Protein AF-0000000073273378 (afdb_homodimer)

Structure (mmCIF, N/CA/C/O backbone):
data_AF-0000000073273378-model_v1
#
loop_
_entity.id
_entity.type
_entity.pdbx_description
1 polymer 'Transcription elongation factor B polypeptide 2'
#
loop_
_atom_site.group_PDB
_atom_site.id
_atom_site.type_symbol
_atom_site.label_atom_id
_atom_site.label_alt_id
_atom_site.label_comp_id
_atom_site.label_asym_id
_atom_site.label_entity_id
_atom_site.label_seq_id
_atom_site.pdbx_PDB_ins_code
_atom_site.Cartn_x
_atom_site.Cartn_y
_atom_site.Cartn_z
_atom_site.occupancy
_atom_site.B_iso_or_equiv
_atom_site.auth_seq_id
_atom_site.auth_comp_id
_atom_site.auth_asym_id
_atom_site.auth_atom_id
_atom_site.pdbx_PDB_model_num
ATOM 1 N N . MET A 1 1 ? -2.85 19.016 -3.26 1 93.75 1 MET A N 1
ATOM 2 C CA . MET A 1 1 ? -1.521 18.516 -3.584 1 93.75 1 MET A CA 1
ATOM 3 C C . MET A 1 1 ? -1.448 17 -3.365 1 93.75 1 MET A C 1
ATOM 5 O O . MET A 1 1 ? -2.314 16.422 -2.705 1 93.75 1 MET A O 1
ATOM 9 N N . TYR A 1 2 ? -0.337 16.406 -4.031 1 93.88 2 TYR A N 1
ATOM 10 C CA . TYR A 1 2 ? -0.183 14.961 -3.904 1 93.88 2 TYR A CA 1
ATOM 11 C C . TYR A 1 2 ? 1.028 14.609 -3.045 1 93.88 2 TYR A C 1
ATOM 13 O O . TYR A 1 2 ? 2.051 15.297 -3.098 1 93.88 2 TYR A O 1
ATOM 21 N N . VAL A 1 3 ? 0.762 13.516 -2.25 1 95.81 3 VAL A N 1
ATOM 22 C CA . VAL A 1 3 ? 1.914 13.016 -1.506 1 95.81 3 VAL A CA 1
ATOM 23 C C . VAL A 1 3 ? 2.02 11.5 -1.669 1 95.81 3 VAL A C 1
ATOM 25 O O . VAL A 1 3 ? 1.026 10.828 -1.963 1 95.81 3 VAL A O 1
ATOM 28 N N . ARG A 1 4 ? 3.225 11.039 -1.547 1 95.38 4 ARG A N 1
ATOM 29 C CA . ARG A 1 4 ? 3.494 9.609 -1.559 1 95.38 4 ARG A CA 1
ATOM 30 C C . ARG A 1 4 ? 3.928 9.125 -0.179 1 95.38 4 ARG A C 1
ATOM 32 O O . ARG A 1 4 ? 4.891 9.633 0.391 1 95.38 4 ARG A O 1
ATOM 39 N N . VAL A 1 5 ? 3.127 8.219 0.328 1 96.81 5 VAL A N 1
ATOM 40 C CA . VAL A 1 5 ? 3.463 7.637 1.622 1 96.81 5 VAL A CA 1
ATOM 41 C C . VAL A 1 5 ? 4.055 6.242 1.423 1 96.81 5 VAL A C 1
ATOM 43 O O . VAL A 1 5 ? 3.402 5.363 0.854 1 96.81 5 VAL A O 1
ATOM 46 N N . LYS A 1 6 ? 5.27 6.055 1.922 1 95.94 6 LYS A N 1
ATOM 47 C CA . LYS A 1 6 ? 5.996 4.816 1.653 1 95.94 6 LYS A CA 1
ATOM 48 C C . LYS A 1 6 ? 6.219 4.02 2.936 1 95.94 6 LYS A C 1
ATOM 50 O O . LYS A 1 6 ? 6.566 4.59 3.973 1 95.94 6 LYS A O 1
ATOM 55 N N . ARG A 1 7 ? 5.922 2.738 2.818 1 95.62 7 ARG A N 1
ATOM 56 C CA . ARG A 1 7 ? 6.195 1.75 3.857 1 95.62 7 ARG A CA 1
ATOM 57 C C . ARG A 1 7 ? 6.754 0.464 3.256 1 95.62 7 ARG A C 1
ATOM 59 O O . ARG A 1 7 ? 6.023 -0.296 2.617 1 95.62 7 ARG A O 1
ATOM 66 N N . GLN A 1 8 ? 8.016 0.17 3.488 1 92.81 8 GLN A N 1
ATOM 67 C CA . GLN A 1 8 ? 8.656 -1.021 2.943 1 92.81 8 GLN A CA 1
ATOM 68 C C . GLN A 1 8 ? 8.469 -1.104 1.432 1 92.81 8 GLN A C 1
ATOM 70 O O . GLN A 1 8 ? 8.922 -0.224 0.695 1 92.81 8 GLN A O 1
ATOM 75 N N . LYS A 1 9 ? 7.699 -1.993 0.95 1 92.62 9 LYS A N 1
ATOM 76 C CA . LYS A 1 9 ? 7.496 -2.184 -0.483 1 92.62 9 LYS A CA 1
ATOM 77 C C . LYS A 1 9 ? 6.137 -1.648 -0.919 1 92.62 9 LYS A C 1
ATOM 79 O O . LYS A 1 9 ? 5.711 -1.867 -2.055 1 92.62 9 LYS A O 1
ATOM 84 N N . THR A 1 10 ? 5.496 -0.903 -0.021 1 94.94 10 THR A N 1
ATOM 85 C CA . THR A 1 10 ? 4.16 -0.386 -0.307 1 94.94 10 THR A CA 1
ATOM 86 C C . THR A 1 10 ? 4.191 1.132 -0.459 1 94.94 10 THR A C 1
ATOM 88 O O . THR A 1 10 ? 4.875 1.823 0.298 1 94.94 10 THR A O 1
ATOM 91 N N . THR A 1 11 ? 3.5 1.652 -1.407 1 94.94 11 THR A N 1
ATOM 92 C CA . THR A 1 11 ? 3.33 3.088 -1.602 1 94.94 11 THR A CA 1
ATOM 93 C C . THR A 1 11 ? 1.851 3.457 -1.642 1 94.94 11 THR A C 1
ATOM 95 O O . THR A 1 11 ? 1.059 2.793 -2.314 1 94.94 11 THR A O 1
ATOM 98 N 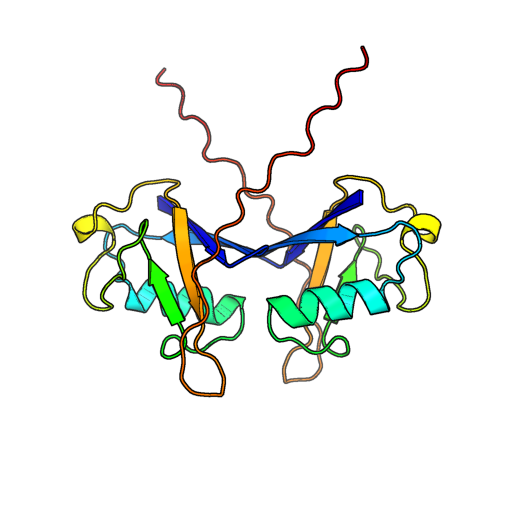N . VAL A 1 12 ? 1.507 4.488 -0.938 1 95.44 12 VAL A N 1
ATOM 99 C CA . VAL A 1 12 ? 0.148 5.02 -0.943 1 95.44 12 VAL A CA 1
ATOM 100 C C . VAL A 1 12 ? 0.141 6.418 -1.56 1 95.44 12 VAL A C 1
ATOM 102 O O . VAL A 1 12 ? 0.86 7.309 -1.103 1 95.44 12 VAL A O 1
ATOM 105 N N . PHE A 1 13 ? -0.617 6.598 -2.578 1 93.44 13 PHE A N 1
ATOM 106 C CA . PHE A 1 13 ? -0.757 7.891 -3.236 1 93.44 13 PHE A CA 1
ATOM 107 C C . PHE A 1 13 ? -2.006 8.617 -2.748 1 93.44 13 PHE A C 1
ATOM 109 O O . PHE A 1 13 ? -3.117 8.094 -2.865 1 93.44 13 PHE A O 1
ATOM 116 N N . LEU A 1 14 ? -1.773 9.875 -2.256 1 95 14 LEU A N 1
ATOM 117 C CA . LEU A 1 14 ? -2.91 10.586 -1.681 1 95 14 LEU A CA 1
ATOM 118 C C . LEU A 1 14 ? -2.975 12.023 -2.197 1 95 14 LEU A C 1
ATOM 120 O O . LEU A 1 14 ? -1.943 12.688 -2.324 1 95 14 LEU A O 1
ATOM 124 N N . GLN A 1 15 ? -4.156 12.445 -2.551 1 94.62 15 GLN A N 1
ATOM 125 C CA . GLN A 1 15 ? -4.434 13.867 -2.74 1 94.62 15 GLN A CA 1
ATOM 126 C C . GLN A 1 15 ? -4.809 14.539 -1.42 1 94.62 15 GLN A C 1
ATOM 128 O O . GLN A 1 15 ? -5.766 14.125 -0.76 1 94.62 15 GLN A O 1
ATOM 133 N N . VAL A 1 16 ? -3.99 15.5 -1.121 1 96.62 16 VAL A N 1
ATOM 134 C CA . VAL A 1 16 ? -4.199 16.141 0.174 1 96.62 16 VAL A CA 1
ATOM 135 C C . VAL A 1 16 ? -4.188 17.656 0.01 1 96.62 16 VAL A C 1
ATOM 137 O O . VAL A 1 16 ? -3.801 18.172 -1.043 1 96.62 16 VAL A O 1
ATOM 140 N N . ASN A 1 17 ? -4.68 18.266 1.118 1 97.44 17 ASN A N 1
ATOM 141 C CA . ASN A 1 17 ? -4.609 19.734 1.197 1 97.44 17 ASN A CA 1
ATOM 142 C C . ASN A 1 17 ? -3.521 20.188 2.166 1 97.44 17 ASN A C 1
ATOM 144 O O . ASN A 1 17 ? -3.279 19.531 3.184 1 97.44 17 ASN A O 1
ATOM 148 N N . PRO A 1 18 ? -2.91 21.344 1.784 1 96.62 18 PRO A N 1
ATOM 149 C CA . PRO A 1 18 ? -1.896 21.875 2.695 1 96.62 18 PRO A CA 1
ATOM 150 C C . PRO A 1 18 ? -2.434 22.109 4.105 1 96.62 18 PRO A C 1
ATOM 152 O O . PRO A 1 18 ? -1.669 22.078 5.074 1 96.62 18 PRO A O 1
ATOM 155 N N . THR A 1 19 ? -3.732 22.234 4.254 1 97.69 19 THR A N 1
ATOM 156 C CA . THR A 1 19 ? -4.332 22.547 5.547 1 97.69 19 THR A CA 1
ATOM 157 C C . THR A 1 19 ? -4.676 21.266 6.305 1 97.69 19 THR A C 1
ATOM 159 O O . THR A 1 19 ? -5.07 21.312 7.473 1 97.69 19 THR A O 1
ATOM 162 N N . ASP A 1 20 ? -4.48 20.141 5.668 1 98.12 20 ASP A N 1
ATOM 163 C CA . ASP A 1 20 ? -4.746 18.875 6.359 1 98.12 20 ASP A CA 1
ATOM 164 C C . ASP A 1 20 ? -3.725 18.641 7.473 1 98.12 20 ASP A C 1
ATOM 166 O O . ASP A 1 20 ? -2.553 19 7.332 1 98.12 20 ASP A O 1
ATOM 170 N N . THR A 1 21 ? -4.195 18.016 8.539 1 98.44 21 THR A N 1
ATOM 171 C CA . THR A 1 21 ? -3.281 17.641 9.609 1 98.44 21 THR A CA 1
ATOM 172 C C . THR A 1 21 ? -2.721 16.234 9.367 1 98.44 21 THR A C 1
ATOM 174 O O . THR A 1 21 ? -3.24 15.484 8.539 1 98.44 21 THR A O 1
ATOM 177 N N . VAL A 1 22 ? -1.719 15.93 10.109 1 98.31 22 VAL A N 1
ATOM 178 C CA . VAL A 1 22 ? -1.147 14.586 10.07 1 98.31 22 VAL A CA 1
ATOM 179 C C . VAL A 1 22 ? -2.201 13.562 10.484 1 98.31 22 VAL A C 1
ATOM 181 O O . VAL A 1 22 ? -2.275 12.469 9.914 1 98.31 22 VAL A O 1
ATOM 184 N N . ALA A 1 23 ? -2.986 13.906 11.438 1 98.38 23 ALA A N 1
ATOM 185 C CA . ALA A 1 23 ? -4.062 13.031 11.883 1 98.38 23 ALA A CA 1
ATOM 186 C C . ALA A 1 23 ? -5.031 12.727 10.75 1 98.38 23 ALA A C 1
ATOM 188 O O . ALA A 1 23 ? -5.453 11.578 10.57 1 98.38 23 ALA A O 1
ATOM 189 N N . THR A 1 24 ? -5.344 13.781 10.031 1 98.12 24 THR A N 1
ATOM 190 C CA . THR A 1 24 ? -6.234 13.617 8.883 1 98.12 24 THR A CA 1
ATOM 191 C C . THR A 1 24 ? -5.605 12.695 7.84 1 98.12 24 THR A C 1
ATOM 193 O O . THR A 1 24 ? -6.285 11.836 7.277 1 98.12 24 THR A O 1
ATOM 196 N N . LEU A 1 25 ? -4.359 12.898 7.605 1 97.81 25 LEU A N 1
ATOM 197 C CA . LEU A 1 25 ? -3.619 12.078 6.652 1 97.81 25 LEU A CA 1
ATOM 198 C C . LEU A 1 25 ? -3.605 10.617 7.086 1 97.81 25 LEU A C 1
ATOM 200 O O . LEU A 1 25 ? -3.877 9.719 6.281 1 97.81 25 LEU A O 1
ATOM 204 N N . LYS A 1 26 ? -3.375 10.367 8.344 1 98.31 26 LYS A N 1
ATOM 205 C CA . LYS A 1 26 ? -3.357 9.016 8.891 1 98.31 26 LYS A CA 1
ATOM 206 C C . LYS A 1 26 ? -4.719 8.344 8.742 1 98.31 26 LYS A C 1
ATOM 208 O O . LYS A 1 26 ? -4.793 7.137 8.484 1 98.31 26 LYS A O 1
ATOM 213 N N . SER A 1 27 ? -5.727 9.133 8.969 1 98.12 27 SER A N 1
ATOM 214 C CA . SER A 1 27 ? -7.07 8.586 8.797 1 98.12 27 SER A CA 1
ATOM 215 C C . SER A 1 27 ? -7.297 8.133 7.355 1 98.12 27 SER A C 1
ATOM 217 O O . SER A 1 27 ? -7.82 7.043 7.121 1 98.12 27 SER A O 1
ATOM 219 N N . ALA A 1 28 ? -6.84 8.953 6.387 1 97.38 28 ALA A N 1
ATOM 220 C CA . ALA A 1 28 ? -6.98 8.625 4.969 1 97.38 28 ALA A CA 1
ATOM 221 C C . ALA A 1 28 ? -6.176 7.375 4.613 1 97.38 28 ALA A C 1
ATOM 223 O O . ALA A 1 28 ? -6.664 6.496 3.898 1 97.38 28 ALA A O 1
ATOM 224 N N . ILE A 1 29 ? -5.012 7.309 5.109 1 97.5 29 ILE A N 1
ATOM 225 C CA . ILE A 1 29 ? -4.156 6.148 4.887 1 97.5 29 ILE A CA 1
ATOM 226 C C . ILE A 1 29 ? -4.816 4.902 5.48 1 97.5 29 ILE A C 1
ATOM 228 O O . ILE A 1 29 ? -4.855 3.85 4.844 1 97.5 29 ILE A O 1
ATOM 232 N N . GLY A 1 30 ? -5.34 5.043 6.695 1 96.5 30 GLY A N 1
ATOM 233 C CA . GLY A 1 30 ? -5.969 3.941 7.406 1 96.5 30 GLY A CA 1
ATOM 234 C C . GLY A 1 30 ? -7.102 3.299 6.629 1 96.5 30 GLY A C 1
ATOM 235 O O . GLY A 1 30 ? -7.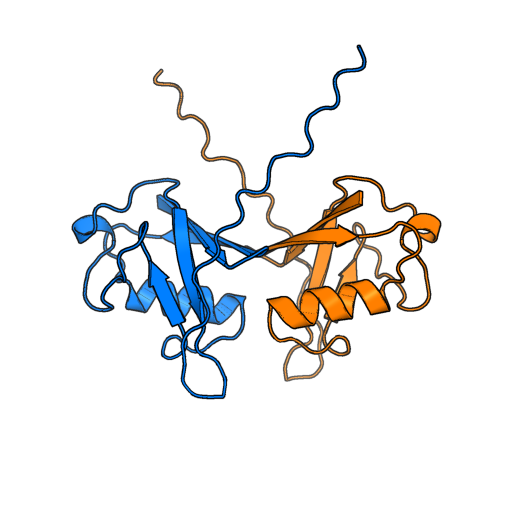266 2.076 6.66 1 96.5 30 GLY A O 1
ATOM 236 N N . ASP A 1 31 ? -7.805 4.152 5.961 1 93.94 31 ASP A N 1
ATOM 237 C CA . ASP A 1 31 ? -8.922 3.658 5.16 1 93.94 31 ASP A CA 1
ATOM 238 C C . ASP A 1 31 ? -8.43 2.764 4.027 1 93.94 31 ASP A C 1
ATOM 240 O O . ASP A 1 31 ? -9.125 1.834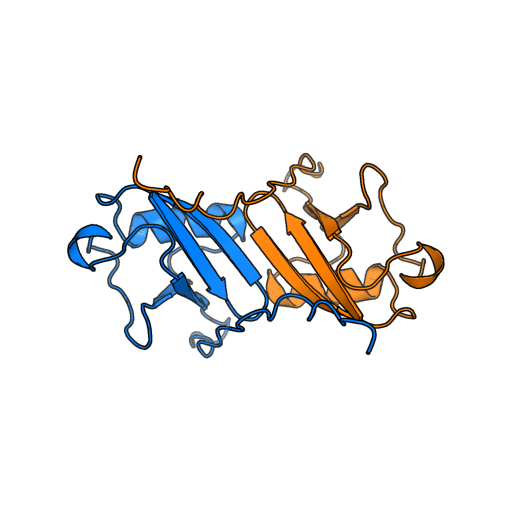 3.615 1 93.94 31 ASP A O 1
ATOM 244 N N . LEU A 1 32 ? -7.219 3.006 3.568 1 91.81 32 LEU A N 1
ATOM 245 C CA . LEU A 1 32 ? -6.695 2.312 2.396 1 91.81 32 LEU A CA 1
ATOM 246 C C . LEU A 1 32 ? -5.984 1.024 2.801 1 91.81 32 LEU A C 1
ATOM 248 O O . LEU A 1 32 ? -6.062 0.019 2.092 1 91.81 32 LEU A O 1
ATOM 252 N N . ILE A 1 33 ? -5.344 0.982 3.947 1 93.06 33 ILE A N 1
ATOM 253 C CA . ILE A 1 33 ? -4.535 -0.182 4.297 1 93.06 33 ILE A CA 1
ATOM 254 C C . ILE A 1 33 ? -5.137 -0.88 5.516 1 93.06 33 ILE A C 1
ATOM 256 O O . ILE A 1 33 ? -4.523 -1.79 6.082 1 93.06 33 ILE A O 1
ATOM 260 N N . GLN A 1 34 ? -6.305 -0.389 5.996 1 90.94 34 GLN A N 1
ATOM 261 C CA . GLN A 1 34 ? -7.051 -0.991 7.098 1 90.94 34 GLN A CA 1
ATOM 262 C C . GLN A 1 34 ? -6.227 -0.984 8.383 1 90.94 34 GLN A C 1
ATOM 264 O O . GLN A 1 34 ? -6.102 -2.014 9.055 1 90.94 34 GLN A O 1
ATOM 269 N N . GLN A 1 35 ? -5.73 0.163 8.656 1 94.81 35 GLN A N 1
ATOM 270 C CA . GLN A 1 35 ? -4.949 0.397 9.867 1 94.81 35 GLN A CA 1
ATOM 271 C C . GLN A 1 35 ? -5.48 1.6 10.641 1 94.81 35 GLN A C 1
ATOM 273 O O . GLN A 1 35 ? -5.84 2.617 10.047 1 94.81 35 GLN A O 1
ATOM 278 N N . GLU A 1 36 ? -5.578 1.426 11.906 1 95.5 36 GLU A N 1
ATOM 279 C CA . GLU A 1 36 ? -6 2.545 12.742 1 95.5 36 GLU A CA 1
ATOM 280 C C . GLU A 1 36 ? -4.953 3.654 12.75 1 95.5 36 GLU A C 1
ATOM 282 O O . GLU A 1 36 ? -3.752 3.381 12.805 1 95.5 36 GLU A O 1
ATOM 287 N N . PRO A 1 37 ? -5.395 4.855 12.758 1 97.19 37 PRO A N 1
ATOM 288 C CA . PRO A 1 37 ? -4.445 5.969 12.797 1 97.19 37 PRO A CA 1
ATOM 289 C C . PRO A 1 37 ? -3.512 5.902 14 1 97.19 37 PRO A C 1
ATOM 291 O O . PRO A 1 37 ? -2.35 6.305 13.914 1 97.19 37 PRO A O 1
ATOM 294 N N . SER A 1 38 ? -4.012 5.332 15.125 1 96.62 38 SER A N 1
ATOM 295 C CA . SER A 1 38 ? -3.219 5.262 16.344 1 96.62 38 SER A CA 1
ATOM 296 C C . SER A 1 38 ? -2.064 4.277 16.203 1 96.62 38 SER A C 1
ATOM 298 O O . SER A 1 38 ? -1.121 4.301 17 1 96.62 38 SER A O 1
ATOM 300 N N . THR A 1 39 ? -2.15 3.414 15.234 1 97.12 39 THR A N 1
ATOM 301 C CA . THR A 1 39 ? -1.104 2.422 15.008 1 97.12 39 THR A CA 1
ATOM 302 C C . THR A 1 39 ? -0.155 2.883 13.906 1 97.12 39 THR A C 1
ATOM 304 O O . THR A 1 39 ? 0.673 2.104 13.422 1 97.12 39 THR A O 1
ATOM 307 N N . GLN A 1 40 ? -0.265 4.094 13.508 1 97.75 40 GLN A N 1
ATOM 308 C CA . GLN A 1 40 ? 0.551 4.656 12.438 1 97.75 40 GLN A CA 1
ATOM 309 C C . GLN A 1 40 ? 1.454 5.77 12.961 1 97.75 40 GLN A C 1
ATOM 311 O O . GLN A 1 40 ? 1.041 6.562 13.812 1 97.75 40 GLN A O 1
ATOM 316 N N . GLN A 1 41 ? 2.682 5.852 12.391 1 97.44 41 GLN A N 1
ATOM 317 C CA . GLN A 1 41 ? 3.604 6.965 12.578 1 97.44 41 GLN A CA 1
ATOM 318 C C . GLN A 1 41 ? 4.18 7.43 11.242 1 97.44 41 GLN A C 1
ATOM 320 O O . GLN A 1 41 ? 4.699 6.621 10.469 1 97.44 41 GLN A O 1
ATOM 325 N N . LEU A 1 42 ? 3.998 8.672 10.992 1 97.75 42 LEU A N 1
ATOM 326 C CA . LEU A 1 42 ? 4.492 9.227 9.742 1 97.75 42 LEU A CA 1
ATOM 327 C C . LEU A 1 42 ? 5.82 9.953 9.953 1 97.75 42 LEU A C 1
ATOM 329 O O . LEU A 1 42 ? 6.047 10.547 11.008 1 97.75 42 LEU A O 1
ATOM 333 N N . TYR A 1 43 ? 6.582 9.906 8.953 1 97.38 43 TYR A N 1
ATOM 334 C CA . TYR A 1 43 ? 7.906 10.516 9.031 1 97.38 43 TYR A CA 1
ATOM 335 C C . TYR A 1 43 ? 8.188 11.375 7.809 1 97.38 43 TYR A C 1
ATOM 337 O O . TYR A 1 43 ? 7.777 11.031 6.695 1 97.38 43 TYR A O 1
ATOM 345 N N . ARG A 1 44 ? 8.891 12.422 8 1 94.88 44 ARG A N 1
ATOM 346 C CA . ARG A 1 44 ? 9.57 13.172 6.957 1 94.88 44 ARG A CA 1
ATOM 347 C C . ARG A 1 44 ? 11.086 13.078 7.113 1 94.88 44 ARG A C 1
ATOM 349 O O . ARG A 1 44 ? 11.656 13.672 8.031 1 94.88 44 ARG A O 1
ATOM 356 N N . GLY A 1 45 ? 11.57 12.289 6.23 1 90.25 45 GLY A N 1
ATOM 357 C CA . GLY A 1 45 ? 12.945 11.914 6.516 1 90.25 45 GLY A CA 1
ATOM 358 C C . GLY A 1 45 ? 13.086 11.039 7.75 1 90.25 45 GLY A C 1
ATOM 359 O O . GLY A 1 45 ? 12.445 9.992 7.848 1 90.25 45 GLY A O 1
ATOM 360 N N . SER A 1 46 ? 13.797 11.492 8.75 1 91.62 46 SER A N 1
ATOM 361 C CA . SER A 1 46 ? 14.008 10.719 9.969 1 91.62 46 SER A CA 1
ATOM 362 C C . SER A 1 46 ? 13.211 11.289 11.133 1 91.62 46 SER A C 1
ATOM 364 O O . SER A 1 46 ? 13.328 10.82 12.266 1 91.62 46 SER A O 1
ATOM 366 N N . THR A 1 47 ? 12.367 12.289 10.758 1 94.81 47 THR A N 1
ATOM 367 C CA . THR A 1 47 ? 11.641 12.977 11.82 1 94.81 47 THR A CA 1
ATOM 368 C C . THR A 1 47 ? 10.188 12.508 11.859 1 94.81 47 THR A C 1
ATOM 370 O O . THR A 1 47 ? 9.492 12.531 10.844 1 94.81 47 THR A O 1
ATOM 373 N N . ALA A 1 48 ? 9.758 12.156 13.062 1 96.75 48 ALA A N 1
ATOM 374 C CA . ALA A 1 48 ? 8.359 11.773 13.258 1 96.75 48 ALA A CA 1
ATOM 375 C C . ALA A 1 48 ? 7.453 13 13.281 1 96.75 48 ALA A C 1
ATOM 377 O O . ALA A 1 48 ? 7.797 14.016 13.883 1 96.75 48 ALA A O 1
ATOM 378 N N . LEU A 1 49 ? 6.375 12.859 12.648 1 97.31 49 LEU A N 1
ATOM 379 C CA . LEU A 1 49 ? 5.453 13.984 12.539 1 97.31 49 LEU A CA 1
ATOM 380 C C . LEU A 1 49 ? 4.406 13.93 13.648 1 97.31 49 LEU A C 1
ATOM 382 O O . LEU A 1 49 ? 4.012 12.844 14.086 1 97.31 49 LEU A O 1
ATOM 386 N N . THR A 1 50 ? 3.93 15.102 14 1 96.25 50 THR A N 1
ATOM 387 C CA . THR A 1 50 ? 2.941 15.219 15.062 1 96.25 50 THR A CA 1
ATOM 388 C C . THR A 1 50 ? 1.537 15.367 14.484 1 96.25 50 THR A C 1
ATOM 390 O O . THR A 1 50 ? 1.33 16.125 13.531 1 96.25 50 THR A O 1
ATOM 393 N N . ASP A 1 51 ? 0.591 14.82 15.094 1 97.56 51 ASP A N 1
ATOM 394 C CA . ASP A 1 51 ? -0.77 14.68 14.586 1 97.56 51 ASP A CA 1
ATOM 395 C C . ASP A 1 51 ? -1.43 16.047 14.391 1 97.56 51 ASP A C 1
ATOM 397 O O . ASP A 1 51 ? -2.262 16.203 13.492 1 97.56 51 ASP A O 1
ATOM 401 N N . THR A 1 52 ? -1.05 17.016 15.234 1 97.62 52 THR A N 1
ATOM 402 C CA . THR A 1 52 ? -1.794 18.266 15.297 1 97.62 52 THR A CA 1
ATOM 403 C C . THR A 1 52 ? -1.271 19.266 14.258 1 97.62 52 THR A C 1
ATOM 405 O O . THR A 1 52 ? -1.923 20.266 13.969 1 97.62 52 THR A O 1
ATOM 408 N N . GLN A 1 53 ? -0.131 18.969 13.641 1 97.38 53 GLN A N 1
ATOM 409 C CA . GLN A 1 53 ? 0.468 19.891 12.688 1 97.38 53 GLN A CA 1
ATOM 410 C C . GLN A 1 53 ? -0.111 19.688 11.289 1 97.38 53 GLN A C 1
ATOM 412 O O . GLN A 1 53 ? -0.423 18.562 10.898 1 97.38 53 GLN A O 1
ATOM 417 N N . THR A 1 54 ? -0.241 20.766 10.602 1 98 54 THR A N 1
ATOM 418 C CA . THR A 1 54 ? -0.702 20.703 9.219 1 98 54 THR A CA 1
ATOM 419 C C . THR A 1 54 ? 0.454 20.391 8.273 1 98 54 THR A C 1
ATOM 421 O O . THR A 1 54 ? 1.62 20.578 8.633 1 98 54 THR A O 1
ATOM 424 N N . LEU A 1 55 ? 0.132 19.906 7.113 1 97.44 55 LEU A N 1
ATOM 425 C CA . LEU A 1 55 ? 1.147 19.578 6.121 1 97.44 55 LEU A CA 1
ATOM 426 C C . LEU A 1 55 ? 1.905 20.828 5.684 1 97.44 55 LEU A C 1
ATOM 428 O O . LEU A 1 55 ? 3.113 20.766 5.445 1 97.44 55 LEU A O 1
ATOM 432 N N . ALA A 1 56 ? 1.174 21.984 5.633 1 96.62 56 ALA A N 1
ATOM 433 C CA . ALA A 1 56 ? 1.801 23.266 5.297 1 96.62 56 ALA A CA 1
ATOM 434 C C . ALA A 1 56 ? 2.83 23.656 6.352 1 96.62 56 ALA A C 1
ATOM 436 O O . ALA A 1 56 ? 3.939 24.078 6.02 1 96.62 56 ALA A O 1
ATOM 437 N N . GLU A 1 57 ? 2.457 23.531 7.566 1 97.06 57 GLU A N 1
ATOM 438 C CA . GLU A 1 57 ? 3.338 23.875 8.672 1 97.06 57 GLU A CA 1
ATOM 439 C C . GLU A 1 57 ? 4.605 23.031 8.664 1 97.06 57 GLU A C 1
ATOM 441 O O . GLU A 1 57 ? 5.68 23.5 9.055 1 97.06 57 GLU A O 1
ATOM 446 N N . LEU A 1 58 ? 4.41 21.797 8.203 1 96.38 58 LEU A N 1
ATOM 447 C CA . LEU A 1 58 ? 5.52 20.844 8.188 1 96.38 58 LEU A CA 1
ATOM 448 C C . LEU A 1 58 ? 6.363 21.016 6.934 1 96.38 58 LEU A C 1
ATOM 450 O O . LEU A 1 58 ? 7.41 20.375 6.793 1 96.38 58 LEU A O 1
ATOM 454 N N . GLY A 1 59 ? 5.867 21.844 5.988 1 95.5 59 GLY A N 1
ATOM 455 C CA . GLY A 1 59 ? 6.59 22.078 4.75 1 95.5 59 GLY A CA 1
ATOM 456 C C . GLY A 1 59 ? 6.445 20.938 3.754 1 95.5 59 GLY A C 1
ATOM 457 O O . GLY A 1 59 ? 7.359 20.672 2.973 1 95.5 59 GLY A O 1
ATOM 458 N N . VAL A 1 60 ? 5.387 20.234 3.855 1 95.56 60 VAL A N 1
ATOM 459 C CA . VAL A 1 60 ? 5.109 19.188 2.885 1 95.56 60 VAL A CA 1
ATOM 460 C C . VAL A 1 60 ? 4.602 19.812 1.584 1 95.56 60 VAL A C 1
ATOM 462 O O . VAL A 1 60 ? 3.652 20.594 1.595 1 95.56 60 VAL A O 1
ATOM 465 N N . HIS A 1 61 ? 5.273 19.453 0.51 1 94.69 61 HIS A N 1
ATOM 466 C CA . HIS A 1 61 ? 4.949 20.031 -0.79 1 94.69 61 HIS A CA 1
ATOM 467 C C . HIS A 1 61 ? 4.43 18.969 -1.752 1 94.69 61 HIS A C 1
ATOM 469 O O . HIS A 1 61 ? 4.367 17.781 -1.404 1 94.69 61 HIS A O 1
ATOM 475 N N . ASP A 1 62 ? 4.051 19.453 -2.924 1 95.19 62 ASP A N 1
ATOM 476 C CA . ASP A 1 62 ? 3.533 18.578 -3.969 1 95.19 62 ASP A CA 1
ATOM 477 C C . ASP A 1 62 ? 4.559 17.5 -4.352 1 95.19 62 ASP A C 1
ATOM 479 O O . ASP A 1 62 ? 5.738 17.812 -4.531 1 95.19 62 ASP A O 1
ATOM 483 N N . ASP A 1 63 ? 4.109 16.266 -4.297 1 93.38 63 ASP A N 1
ATOM 484 C CA . ASP A 1 63 ? 4.895 15.109 -4.711 1 93.38 63 ASP A CA 1
ATOM 485 C C . ASP A 1 63 ? 5.91 14.727 -3.639 1 93.38 63 ASP A C 1
ATOM 487 O O . ASP A 1 63 ? 6.852 13.977 -3.91 1 93.38 63 ASP A O 1
ATOM 491 N N . ASP A 1 64 ? 5.715 15.258 -2.428 1 94.81 64 ASP A N 1
ATOM 492 C CA . ASP A 1 64 ? 6.609 14.875 -1.339 1 94.81 64 ASP A CA 1
ATOM 493 C C . ASP A 1 64 ? 6.426 13.398 -0.969 1 94.81 64 ASP A C 1
ATOM 495 O O . ASP A 1 64 ? 5.359 12.828 -1.201 1 94.81 64 ASP A O 1
ATOM 499 N N . GLU A 1 65 ? 7.48 12.922 -0.395 1 94.56 65 GLU A N 1
ATOM 500 C CA . GLU A 1 65 ? 7.465 11.555 0.103 1 94.56 65 GLU A CA 1
ATOM 501 C C . GLU A 1 65 ? 7.48 11.523 1.629 1 94.56 65 GLU A C 1
ATOM 503 O O . GLU A 1 65 ? 8.312 12.18 2.26 1 94.56 65 GLU A O 1
ATOM 508 N N . LEU A 1 66 ? 6.566 10.844 2.172 1 96.69 66 LEU A N 1
ATOM 509 C CA . LEU A 1 66 ? 6.535 10.609 3.611 1 96.69 66 LEU A CA 1
ATOM 510 C C . LEU A 1 66 ? 6.75 9.133 3.928 1 96.69 66 LEU A C 1
ATOM 512 O O . LEU A 1 66 ? 6.352 8.266 3.148 1 96.69 66 LEU A O 1
ATOM 516 N N . GLY A 1 67 ? 7.355 8.875 5.074 1 97.31 67 GLY A N 1
ATOM 517 C CA . GLY A 1 67 ? 7.48 7.512 5.566 1 97.31 67 GLY A CA 1
ATOM 518 C C . GLY A 1 67 ? 6.352 7.102 6.492 1 97.31 67 GLY A C 1
ATOM 519 O O . GLY A 1 67 ? 5.812 7.934 7.227 1 97.31 67 GLY A O 1
ATOM 520 N N . LEU A 1 68 ? 6.074 5.848 6.469 1 97.56 68 LEU A N 1
ATOM 521 C CA . LEU A 1 68 ? 5.051 5.289 7.344 1 97.56 68 LEU A CA 1
ATOM 522 C C . LEU A 1 68 ? 5.594 4.09 8.117 1 97.56 68 LEU A C 1
ATOM 524 O O . LEU A 1 68 ? 6.18 3.182 7.527 1 97.56 68 LEU A O 1
ATOM 528 N N . ALA A 1 69 ? 5.469 4.137 9.367 1 97.19 69 ALA A N 1
ATOM 529 C CA . ALA A 1 69 ? 5.719 2.994 10.242 1 97.19 69 ALA A CA 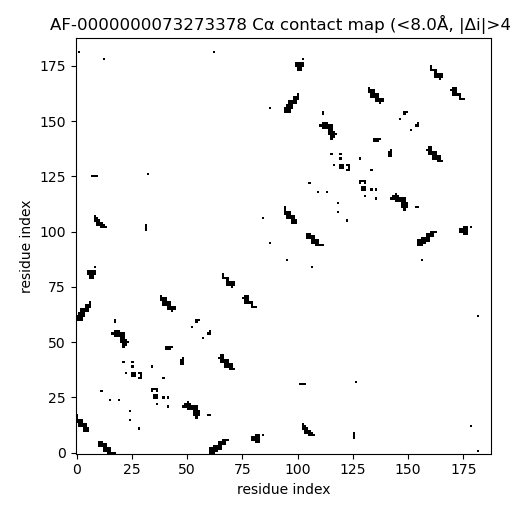1
ATOM 530 C C . ALA A 1 69 ? 4.445 2.57 10.969 1 97.19 69 ALA A C 1
ATOM 532 O O . ALA A 1 69 ? 3.668 3.418 11.422 1 97.19 69 ALA A O 1
ATOM 533 N N . LEU A 1 70 ? 4.27 1.3 11.078 1 97 70 LEU A N 1
ATOM 534 C CA . LEU A 1 70 ? 3.119 0.769 11.797 1 97 70 LEU A CA 1
ATOM 535 C C . LEU A 1 70 ? 3.543 0.181 13.141 1 97 70 LEU A C 1
ATOM 537 O O . LEU A 1 70 ? 4.672 -0.295 13.289 1 97 70 LEU A O 1
ATOM 541 N N . LYS A 1 71 ? 2.658 0.273 14 1 96.38 71 LYS A N 1
ATOM 542 C CA . LYS A 1 71 ? 2.881 -0.338 15.305 1 96.38 71 LYS A CA 1
ATOM 543 C C . LYS A 1 71 ? 2.678 -1.85 15.242 1 96.38 71 LYS A C 1
ATOM 545 O O . LYS A 1 71 ? 1.691 -2.328 14.68 1 96.38 71 LYS A O 1
ATOM 550 N N . LYS A 1 72 ? 3.598 -2.582 15.867 1 93.62 72 LYS A N 1
ATOM 551 C CA . LYS A 1 72 ? 3.504 -4.039 15.922 1 93.62 72 LYS A CA 1
ATOM 552 C C . LYS A 1 72 ? 2.602 -4.492 17.062 1 93.62 72 LYS A C 1
ATOM 554 O O . LYS A 1 72 ? 2.23 -3.693 17.922 1 93.62 72 LYS A O 1
ATOM 559 N N . GLU A 1 73 ? 2.285 -5.715 17.047 1 91.94 73 GLU A N 1
ATOM 560 C CA . GLU A 1 73 ? 1.423 -6.281 18.078 1 91.94 73 GLU A CA 1
ATOM 561 C C . GLU A 1 73 ? 2.082 -6.199 19.453 1 91.94 73 GLU A C 1
ATOM 563 O O . GLU A 1 73 ? 1.394 -6.105 20.469 1 91.94 73 GLU A O 1
ATOM 568 N N . ASP A 1 74 ? 3.387 -6.184 19.5 1 94.75 74 ASP A N 1
ATOM 569 C CA . ASP A 1 74 ? 4.113 -6.145 20.766 1 94.75 74 ASP A CA 1
ATOM 570 C C . ASP A 1 74 ? 4.184 -4.719 21.312 1 94.75 74 ASP A C 1
ATOM 572 O O . ASP A 1 74 ? 4.754 -4.488 22.391 1 94.75 74 ASP A O 1
ATOM 576 N N . GLY A 1 75 ? 3.688 -3.771 20.562 1 94.19 75 GLY A N 1
AT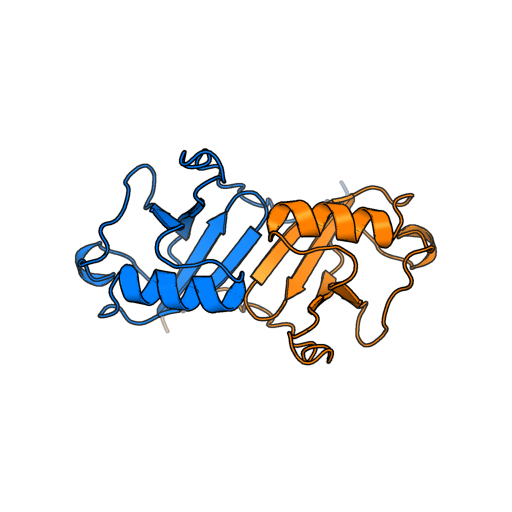OM 577 C CA . GLY A 1 75 ? 3.609 -2.387 21 1 94.19 75 GLY A CA 1
ATOM 578 C C . GLY A 1 75 ? 4.746 -1.531 20.484 1 94.19 75 GLY A C 1
ATOM 579 O O . GLY A 1 75 ? 4.781 -0.323 20.719 1 94.19 75 GLY A O 1
ATOM 580 N N . THR A 1 76 ? 5.633 -2.16 19.781 1 95.88 76 THR A N 1
ATOM 581 C CA . THR A 1 76 ? 6.77 -1.411 19.266 1 95.88 76 THR A CA 1
ATOM 582 C C . THR A 1 76 ? 6.527 -0.998 17.812 1 95.88 76 THR A C 1
ATOM 584 O O . THR A 1 76 ? 5.738 -1.628 17.109 1 95.88 76 THR A O 1
ATOM 587 N N . TRP A 1 77 ? 7.172 0.047 17.359 1 94.38 77 TRP A N 1
ATOM 588 C CA . TRP A 1 77 ? 7.059 0.529 15.977 1 94.38 77 TRP A CA 1
ATOM 589 C C . TRP A 1 77 ? 8.008 -0.232 15.055 1 94.38 77 TRP A C 1
ATOM 591 O O . TRP A 1 77 ? 9.148 -0.517 15.422 1 94.38 77 TRP A O 1
ATOM 601 N N . GLU A 1 78 ? 7.512 -0.544 13.984 1 94.38 78 GLU A N 1
ATOM 602 C CA . GLU A 1 78 ? 8.414 -1.14 13 1 94.38 78 GLU A CA 1
ATOM 603 C C . GLU A 1 78 ? 9.477 -0.144 12.555 1 94.38 78 GLU A C 1
ATOM 605 O O . GLU A 1 78 ? 9.305 1.067 12.703 1 94.38 78 GLU A O 1
ATOM 610 N N . ALA A 1 79 ? 10.594 -0.702 12.086 1 92.94 79 ALA A N 1
ATOM 611 C CA . ALA A 1 79 ? 11.648 0.156 11.555 1 92.94 79 ALA A CA 1
ATOM 612 C C . ALA A 1 79 ? 11.188 0.889 10.297 1 92.94 79 ALA A C 1
ATOM 614 O O . ALA A 1 79 ? 10.43 0.338 9.492 1 92.94 79 ALA A O 1
ATOM 615 N N . LEU A 1 80 ? 11.555 2.158 10.188 1 92.75 80 LEU A N 1
ATOM 616 C CA . LEU A 1 80 ? 11.25 2.934 8.992 1 92.75 80 LEU A CA 1
ATOM 617 C C . LEU A 1 80 ? 12.125 2.5 7.82 1 92.75 80 LEU A C 1
ATOM 619 O O . LEU A 1 80 ? 13.344 2.701 7.84 1 92.75 80 LEU A O 1
ATOM 623 N N . GLU A 1 81 ? 11.633 1.743 6.926 1 87.62 81 GLU A N 1
ATOM 624 C CA . GLU A 1 81 ? 12.312 1.312 5.707 1 87.62 81 GLU A CA 1
ATOM 625 C C . GLU A 1 81 ? 11.602 1.835 4.461 1 87.62 81 GLU A C 1
ATOM 627 O O . GLU A 1 81 ? 10.5 1.393 4.141 1 87.62 81 GLU A O 1
ATOM 632 N N . ILE A 1 82 ? 12.148 2.752 3.814 1 86.12 82 ILE A N 1
ATOM 633 C CA . ILE A 1 82 ? 11.594 3.312 2.588 1 86.12 82 ILE A CA 1
ATOM 634 C C . ILE A 1 82 ? 12.367 2.791 1.381 1 86.12 82 ILE A C 1
ATOM 636 O O . ILE A 1 82 ? 13.523 3.164 1.167 1 86.12 82 ILE A O 1
ATOM 640 N N . MET A 1 83 ? 11.742 1.86 0.786 1 79.81 83 MET A N 1
ATOM 641 C CA . MET A 1 83 ? 12.383 1.332 -0.416 1 79.81 83 MET A CA 1
ATOM 642 C C . MET A 1 83 ? 12.086 2.219 -1.622 1 79.81 83 MET A C 1
ATOM 644 O O . MET A 1 83 ? 10.961 2.703 -1.783 1 79.81 83 MET A O 1
ATOM 648 N N . ARG A 1 84 ? 13.164 2.727 -2.24 1 71.88 84 ARG A N 1
ATOM 649 C CA . ARG A 1 84 ? 13 3.496 -3.469 1 71.88 84 ARG A CA 1
ATOM 650 C C . ARG A 1 84 ? 12.922 2.578 -4.684 1 71.88 84 ARG A C 1
ATOM 652 O O . ARG A 1 84 ? 13.812 1.751 -4.902 1 71.88 84 ARG A O 1
ATOM 659 N N . HIS A 1 85 ? 11.641 2.178 -4.969 1 64.19 85 HIS A N 1
ATOM 660 C CA . HIS A 1 85 ? 11.562 1.269 -6.109 1 64.19 85 HIS A CA 1
ATOM 661 C C . HIS A 1 85 ? 12.242 1.864 -7.336 1 64.19 85 HIS A C 1
ATOM 663 O O . HIS A 1 85 ? 11.969 3.01 -7.707 1 64.19 85 HIS A O 1
ATOM 669 N N . GLU A 1 86 ? 13.406 1.276 -7.586 1 57.12 86 GLU A N 1
ATOM 670 C CA . GLU A 1 86 ? 14.055 1.634 -8.852 1 57.12 86 GLU A CA 1
ATOM 671 C C . GLU A 1 86 ? 13.266 1.092 -10.039 1 57.12 86 GLU A C 1
ATOM 673 O O . GLU A 1 86 ? 12.812 -0.053 -10.023 1 57.12 86 GLU A O 1
ATOM 678 N N . ALA A 1 87 ? 12.609 2.133 -10.711 1 54.53 87 ALA A N 1
ATOM 679 C CA . ALA A 1 87 ? 11.977 1.713 -11.953 1 54.53 87 ALA A CA 1
ATOM 680 C C . ALA A 1 87 ? 12.773 0.602 -12.633 1 54.53 87 ALA A C 1
ATOM 682 O O . ALA A 1 87 ? 14 0.542 -12.5 1 54.53 87 ALA A O 1
ATOM 683 N N . PRO A 1 88 ? 12.031 -0.573 -13.031 1 47.66 88 PRO A N 1
ATOM 684 C CA . PRO A 1 88 ? 12.844 -1.523 -13.789 1 47.66 88 PRO A CA 1
ATOM 685 C C . PRO A 1 88 ? 13.797 -0.837 -14.766 1 47.66 88 PRO A C 1
ATOM 687 O O . PRO A 1 88 ? 13.453 0.191 -15.352 1 47.66 88 PRO A O 1
ATOM 690 N N . SER A 1 89 ? 15.07 -0.779 -14.398 1 45.41 89 SER A N 1
ATOM 691 C CA . SER A 1 89 ? 16.047 -0.28 -15.359 1 45.41 89 SER A CA 1
ATOM 692 C C . SER A 1 89 ? 15.672 -0.67 -16.781 1 45.41 89 SER A C 1
ATOM 694 O O . SER A 1 89 ? 15.281 -1.81 -17.047 1 45.41 89 SER A O 1
ATOM 696 N N . ASP A 1 90 ? 15.055 0.319 -17.469 1 46.16 90 ASP A N 1
ATOM 697 C CA . ASP A 1 90 ? 15.016 0.086 -18.906 1 46.16 90 ASP A CA 1
ATOM 698 C C . ASP A 1 90 ? 16.219 -0.732 -19.359 1 46.16 90 ASP A C 1
ATOM 700 O O . ASP A 1 90 ? 17.359 -0.315 -19.188 1 46.16 90 ASP A O 1
ATOM 704 N N . GLY A 1 91 ? 16.406 -1.876 -19.047 1 38.75 91 GLY A N 1
ATOM 705 C CA . GLY A 1 91 ? 17.453 -2.59 -19.734 1 38.75 91 GLY A CA 1
ATOM 706 C C . GLY A 1 91 ? 17.656 -2.109 -21.172 1 38.75 91 GLY A C 1
ATOM 707 O O . GLY A 1 91 ? 16.828 -2.373 -22.031 1 38.75 91 GLY A O 1
ATOM 708 N N . VAL A 1 92 ? 18.219 -0.945 -21.438 1 36.91 92 VAL A N 1
ATOM 709 C CA . VAL A 1 92 ? 18.828 -0.738 -22.766 1 36.91 92 VAL A CA 1
ATOM 710 C C . VAL A 1 92 ? 19.688 -1.938 -23.125 1 36.91 92 VAL A C 1
ATOM 712 O O . VAL A 1 92 ? 20.578 -2.33 -22.359 1 36.91 92 VAL A O 1
ATOM 715 N N . ALA A 1 93 ? 19.344 -2.895 -24.156 1 36.5 93 ALA A N 1
ATOM 716 C CA . ALA A 1 93 ? 20.156 -3.682 -25.062 1 36.5 93 ALA A CA 1
ATOM 717 C C . ALA A 1 93 ? 21.453 -2.949 -25.406 1 36.5 93 ALA A C 1
ATOM 719 O O . ALA A 1 93 ? 21.422 -1.88 -26.016 1 36.5 93 ALA A O 1
ATOM 720 N N . GLU A 1 94 ? 22.5 -2.738 -24.562 1 26.28 94 GLU A N 1
ATOM 721 C CA . GLU A 1 94 ? 23.734 -2.775 -25.344 1 26.28 94 GLU A CA 1
ATOM 722 C C . GLU A 1 94 ? 23.953 -4.148 -25.969 1 26.28 94 GLU A C 1
ATOM 724 O O . GLU A 1 94 ? 23.688 -5.176 -25.344 1 26.28 94 GLU A O 1
ATOM 729 N N . MET B 1 1 ? 11.969 -11.797 -10.82 1 93.75 1 MET B N 1
ATOM 730 C CA . MET B 1 1 ? 11.312 -10.703 -11.539 1 93.75 1 MET B CA 1
ATOM 731 C C . MET B 1 1 ? 10.484 -9.852 -10.578 1 93.75 1 MET B C 1
ATOM 733 O O . MET B 1 1 ? 10.203 -10.258 -9.453 1 93.75 1 MET B O 1
ATOM 737 N N . TYR B 1 2 ? 10.133 -8.578 -11.133 1 93.81 2 TYR B N 1
ATOM 738 C CA . TYR B 1 2 ? 9.359 -7.664 -10.297 1 93.81 2 TYR B CA 1
ATOM 739 C C . TYR B 1 2 ? 7.949 -7.492 -10.844 1 93.81 2 TYR B C 1
ATOM 741 O O . TYR B 1 2 ? 7.742 -7.473 -12.055 1 93.81 2 TYR B O 1
ATOM 749 N N . VAL B 1 3 ? 7.035 -7.402 -9.797 1 95.75 3 VAL B N 1
ATOM 750 C CA . VAL B 1 3 ? 5.672 -7.094 -10.219 1 95.75 3 VAL B CA 1
ATOM 751 C C . VAL B 1 3 ? 5.105 -5.969 -9.344 1 95.75 3 VAL B C 1
ATOM 753 O O . VAL B 1 3 ? 5.559 -5.762 -8.219 1 95.75 3 VAL B O 1
ATOM 756 N N . ARG B 1 4 ? 4.203 -5.262 -9.938 1 95.44 4 ARG B N 1
ATOM 757 C CA . ARG B 1 4 ? 3.477 -4.219 -9.219 1 95.44 4 ARG B CA 1
ATOM 758 C C . ARG B 1 4 ? 2.023 -4.617 -8.992 1 95.44 4 ARG B C 1
ATOM 760 O O . ARG B 1 4 ? 1.304 -4.922 -9.945 1 95.44 4 ARG B O 1
ATOM 767 N N . VAL B 1 5 ? 1.685 -4.699 -7.738 1 96.81 5 VAL B N 1
ATOM 768 C CA . VAL B 1 5 ? 0.304 -5.02 -7.391 1 96.81 5 VAL B CA 1
ATOM 769 C C . VAL B 1 5 ? -0.431 -3.75 -6.969 1 96.81 5 VAL B C 1
ATOM 771 O O . VAL B 1 5 ? -0.027 -3.082 -6.016 1 96.81 5 VAL B O 1
ATOM 774 N N . LYS B 1 6 ? -1.516 -3.453 -7.664 1 95.94 6 LYS B N 1
ATOM 775 C CA . LYS B 1 6 ? -2.203 -2.184 -7.449 1 95.94 6 LYS B CA 1
ATOM 776 C C . LYS B 1 6 ? -3.607 -2.406 -6.891 1 95.94 6 LYS B C 1
ATOM 778 O O . LYS B 1 6 ? -4.328 -3.295 -7.348 1 95.94 6 LYS B O 1
ATOM 783 N N . ARG B 1 7 ? -3.891 -1.634 -5.863 1 95.69 7 ARG B N 1
ATOM 784 C CA . ARG B 1 7 ? -5.215 -1.554 -5.262 1 95.69 7 ARG B CA 1
ATOM 785 C C . ARG B 1 7 ? -5.59 -0.108 -4.945 1 95.69 7 ARG B C 1
ATOM 787 O O . ARG B 1 7 ? -5.047 0.489 -4.012 1 95.69 7 ARG B O 1
ATOM 794 N N . GLN B 1 8 ? -6.531 0.468 -5.668 1 92.88 8 GLN B N 1
ATOM 795 C CA . GLN B 1 8 ? -6.949 1.851 -5.465 1 92.88 8 GLN B CA 1
ATOM 796 C C . GLN B 1 8 ? -5.758 2.801 -5.52 1 92.88 8 GLN B C 1
ATOM 798 O O . GLN B 1 8 ? -5.082 2.896 -6.547 1 92.88 8 GLN B O 1
ATOM 803 N N . LYS B 1 9 ? -5.371 3.361 -4.469 1 92.75 9 LYS B N 1
ATOM 804 C CA . LYS B 1 9 ? -4.27 4.32 -4.43 1 92.75 9 LYS B CA 1
ATOM 805 C C . LYS B 1 9 ? -3.016 3.693 -3.826 1 92.75 9 LYS B C 1
ATOM 807 O O . LYS B 1 9 ? -2.035 4.391 -3.557 1 92.75 9 LYS B O 1
ATOM 812 N N . THR B 1 10 ? -3.051 2.369 -3.67 1 95 10 THR B N 1
ATOM 813 C CA . THR B 1 10 ? -1.931 1.668 -3.051 1 95 10 THR B CA 1
ATOM 814 C C . THR B 1 10 ? -1.205 0.8 -4.074 1 95 10 THR B C 1
ATOM 816 O O . THR B 1 10 ? -1.841 0.139 -4.898 1 95 10 THR B O 1
ATOM 819 N N . THR B 1 11 ? 0.075 0.816 -4.062 1 94.94 11 THR B N 1
ATOM 820 C CA . THR B 1 11 ? 0.902 -0.051 -4.895 1 94.94 11 THR B CA 1
ATOM 821 C C . THR B 1 11 ? 1.857 -0.875 -4.035 1 94.94 11 THR B C 1
ATOM 823 O O . THR B 1 11 ? 2.498 -0.343 -3.127 1 94.94 11 THR B O 1
ATOM 826 N N . VAL B 1 12 ? 1.939 -2.137 -4.336 1 95.5 12 VAL B N 1
ATOM 827 C CA . VAL B 1 12 ? 2.875 -3.035 -3.666 1 95.5 12 VAL B CA 1
ATOM 828 C C . VAL B 1 12 ? 3.91 -3.543 -4.668 1 95.5 12 VAL B C 1
ATOM 830 O O . VAL B 1 12 ? 3.555 -4.105 -5.703 1 95.5 12 VAL B O 1
ATOM 833 N N . PHE B 1 13 ? 5.141 -3.32 -4.387 1 93.44 13 PHE B N 1
ATOM 834 C CA . PHE B 1 13 ? 6.234 -3.793 -5.227 1 93.44 13 PHE B CA 1
ATOM 835 C C . PHE B 1 13 ? 6.82 -5.086 -4.676 1 93.44 13 PHE B C 1
ATOM 837 O O . PHE B 1 13 ? 7.277 -5.129 -3.531 1 93.44 13 PHE B O 1
ATOM 844 N N . LEU B 1 14 ? 6.844 -6.117 -5.578 1 95 14 LEU B N 1
ATOM 845 C CA . LEU B 1 14 ? 7.301 -7.414 -5.09 1 95 14 LEU B CA 1
ATOM 846 C C . LEU B 1 14 ? 8.312 -8.031 -6.047 1 95 14 LEU B C 1
ATOM 848 O O . LEU B 1 14 ? 8.148 -7.961 -7.266 1 95 14 LEU B O 1
ATOM 852 N N . GLN B 1 15 ? 9.375 -8.547 -5.492 1 94.62 15 GLN B N 1
ATOM 853 C CA . GLN B 1 15 ? 10.258 -9.453 -6.23 1 94.62 15 GLN B CA 1
ATOM 854 C C . GLN B 1 15 ? 9.75 -10.891 -6.168 1 94.62 15 GLN B C 1
ATOM 856 O O . GLN B 1 15 ? 9.578 -11.445 -5.082 1 94.62 15 GLN B O 1
ATOM 861 N N . VAL B 1 16 ? 9.5 -11.352 -7.344 1 96.62 16 VAL B N 1
ATOM 862 C CA . VAL B 1 16 ? 8.914 -12.688 -7.387 1 96.62 16 VAL B CA 1
ATOM 863 C C . VAL B 1 16 ? 9.656 -13.555 -8.398 1 96.62 16 VAL B C 1
ATOM 865 O O . VAL B 1 16 ? 10.453 -13.039 -9.195 1 96.62 16 VAL B O 1
ATOM 868 N N . ASN B 1 17 ? 9.352 -14.883 -8.25 1 97.44 17 ASN B N 1
ATOM 869 C CA . ASN B 1 17 ? 9.859 -15.836 -9.227 1 97.44 17 ASN B CA 1
ATOM 870 C C . ASN B 1 17 ? 8.766 -16.312 -10.172 1 97.44 17 ASN B C 1
ATOM 872 O O . ASN B 1 17 ? 7.609 -16.469 -9.766 1 97.44 17 ASN B O 1
ATOM 876 N N . PRO B 1 18 ? 9.195 -16.547 -11.438 1 96.69 18 PRO B N 1
ATOM 877 C CA . PRO B 1 18 ? 8.211 -17.062 -12.391 1 96.69 18 PRO B CA 1
ATOM 878 C C . PRO B 1 18 ? 7.539 -18.359 -11.906 1 96.69 18 PRO B C 1
ATOM 880 O O . PRO B 1 18 ? 6.406 -18.641 -12.297 1 96.69 18 PRO B O 1
ATOM 883 N N . THR B 1 19 ? 8.156 -19.062 -11 1 97.75 19 THR B N 1
ATOM 884 C CA . THR B 1 19 ? 7.641 -20.344 -10.539 1 97.75 19 THR B CA 1
ATOM 885 C C . THR B 1 19 ? 6.727 -20.156 -9.336 1 97.75 19 THR B C 1
ATOM 887 O O . THR B 1 19 ? 6.09 -21.109 -8.875 1 97.75 19 THR B O 1
ATOM 890 N N . ASP B 1 20 ? 6.629 -18.938 -8.867 1 98.12 20 ASP B N 1
ATOM 891 C CA . ASP B 1 20 ? 5.73 -18.688 -7.746 1 98.12 20 ASP B CA 1
ATOM 892 C C . ASP B 1 20 ? 4.27 -18.828 -8.172 1 98.12 20 ASP B C 1
ATOM 894 O O . ASP B 1 20 ? 3.908 -18.484 -9.297 1 98.12 20 ASP B O 1
ATOM 898 N N . THR B 1 21 ? 3.469 -19.312 -7.227 1 98.44 21 THR B N 1
ATOM 899 C CA . THR B 1 21 ? 2.033 -19.391 -7.48 1 98.44 21 THR B CA 1
ATOM 900 C C . THR B 1 21 ? 1.339 -18.109 -7.035 1 98.44 21 THR B C 1
ATOM 902 O O . THR B 1 21 ? 1.917 -17.297 -6.301 1 98.44 21 THR B O 1
ATOM 905 N N . VAL B 1 22 ? 0.136 -17.984 -7.469 1 98.31 22 VAL B N 1
ATOM 906 C CA . VAL B 1 22 ? -0.689 -16.859 -7.035 1 98.31 22 VAL B CA 1
ATOM 907 C C . VAL B 1 22 ? -0.873 -16.906 -5.52 1 98.31 22 VAL B C 1
ATOM 909 O O . VAL B 1 22 ? -0.86 -15.859 -4.855 1 98.31 22 VAL B O 1
ATOM 912 N N . ALA B 1 23 ? -1.03 -18.047 -5.004 1 98.38 23 ALA B N 1
ATOM 913 C CA . ALA B 1 23 ? -1.169 -18.219 -3.559 1 98.38 23 ALA B CA 1
ATOM 914 C C . ALA B 1 23 ? 0.059 -17.688 -2.824 1 98.38 23 ALA B C 1
ATOM 916 O O . ALA B 1 23 ? -0.067 -17.016 -1.8 1 98.38 23 ALA B O 1
ATOM 917 N N . THR B 1 24 ? 1.196 -18.016 -3.387 1 98.12 24 THR B N 1
ATOM 918 C CA . THR B 1 24 ? 2.445 -17.547 -2.807 1 98.12 24 THR B CA 1
ATOM 919 C C . THR B 1 24 ? 2.512 -16.016 -2.852 1 98.12 24 THR B C 1
ATOM 921 O O . THR B 1 24 ? 2.926 -15.375 -1.882 1 98.12 24 THR B O 1
ATOM 924 N N . LEU B 1 25 ? 2.125 -15.492 -3.951 1 97.81 25 LEU B N 1
ATOM 925 C CA . LEU B 1 25 ? 2.105 -14.047 -4.137 1 97.81 25 LEU B CA 1
ATOM 926 C C . LEU B 1 25 ? 1.17 -13.383 -3.131 1 97.81 25 LEU B C 1
ATOM 928 O O . LEU B 1 25 ? 1.541 -12.398 -2.486 1 97.81 25 LEU B O 1
ATOM 932 N N . LYS B 1 26 ? 0.012 -13.945 -2.934 1 98.25 26 LYS B N 1
ATOM 933 C CA . LYS B 1 26 ? -0.969 -13.422 -1.985 1 98.25 26 LYS B CA 1
ATOM 934 C C . LYS B 1 26 ? -0.425 -13.453 -0.56 1 98.25 26 LYS B C 1
ATOM 936 O O . LYS B 1 26 ? -0.693 -12.547 0.232 1 98.25 26 LYS B O 1
ATOM 941 N N . SER B 1 27 ? 0.258 -14.523 -0.279 1 98.12 27 SER B N 1
ATOM 942 C CA . SER B 1 27 ? 0.865 -14.609 1.045 1 98.12 27 SER B CA 1
ATOM 943 C C . SER B 1 27 ? 1.862 -13.477 1.273 1 98.12 27 SER B C 1
ATOM 945 O O . SER B 1 27 ? 1.866 -12.852 2.336 1 98.12 27 SER B O 1
ATOM 947 N N . ALA B 1 28 ? 2.689 -13.188 0.24 1 97.38 28 ALA B N 1
ATOM 948 C CA . ALA B 1 28 ? 3.68 -12.117 0.329 1 97.38 28 ALA B CA 1
ATOM 949 C C . ALA B 1 28 ? 3.008 -10.758 0.471 1 97.38 28 ALA B C 1
ATOM 951 O O . ALA B 1 28 ? 3.428 -9.93 1.285 1 97.38 28 ALA B O 1
ATOM 952 N N . ILE B 1 29 ? 2.008 -10.562 -0.28 1 97.5 29 ILE B N 1
ATOM 953 C CA . ILE B 1 29 ? 1.244 -9.32 -0.205 1 97.5 29 ILE B CA 1
ATOM 954 C C . ILE B 1 29 ? 0.626 -9.18 1.185 1 97.5 29 ILE B C 1
ATOM 956 O O . ILE B 1 29 ? 0.685 -8.109 1.79 1 97.5 29 ILE B O 1
ATOM 960 N N . GLY B 1 30 ? 0.054 -10.266 1.684 1 96.5 30 GLY B N 1
ATOM 961 C CA . GLY B 1 30 ? -0.605 -10.281 2.98 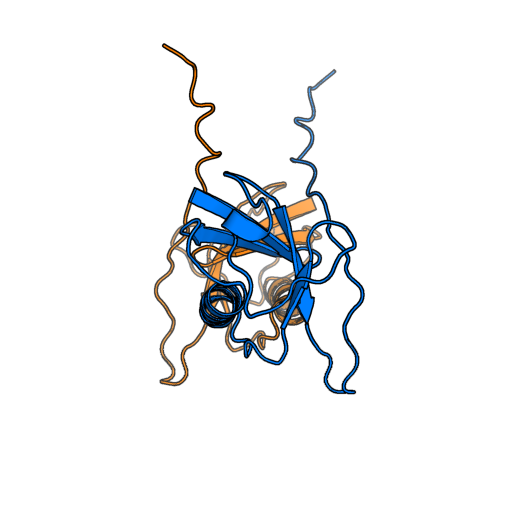1 96.5 30 GLY B CA 1
ATOM 962 C C . GLY B 1 30 ? 0.299 -9.828 4.113 1 96.5 30 GLY B C 1
ATOM 963 O O . GLY B 1 30 ? -0.143 -9.133 5.027 1 96.5 30 GLY B O 1
ATOM 964 N N . ASP B 1 31 ? 1.511 -10.242 3.984 1 94 31 ASP B N 1
ATOM 965 C CA . ASP B 1 31 ? 2.486 -9.867 5.004 1 94 31 ASP B CA 1
ATOM 966 C C . ASP B 1 31 ? 2.707 -8.359 5.027 1 94 31 ASP B C 1
ATOM 968 O O . ASP B 1 31 ? 3 -7.781 6.078 1 94 31 ASP B O 1
ATOM 972 N N . LEU B 1 32 ? 2.531 -7.723 3.893 1 91.81 32 LEU B N 1
ATOM 973 C CA . LEU B 1 32 ? 2.846 -6.305 3.76 1 91.81 32 LEU B CA 1
ATOM 974 C C . LEU B 1 32 ? 1.641 -5.445 4.129 1 91.81 32 LEU B C 1
ATOM 976 O O . LEU B 1 32 ? 1.794 -4.375 4.723 1 91.81 32 LEU B O 1
ATOM 980 N N . ILE B 1 33 ? 0.432 -5.887 3.869 1 93 33 ILE B N 1
ATOM 981 C CA . ILE B 1 33 ? -0.732 -5.031 4.074 1 93 33 ILE B CA 1
ATOM 982 C C . ILE B 1 33 ? -1.615 -5.617 5.176 1 93 33 ILE B C 1
ATOM 984 O O . ILE B 1 33 ? -2.73 -5.141 5.402 1 93 33 ILE B O 1
ATOM 988 N N . GLN B 1 34 ? -1.164 -6.727 5.812 1 90.81 34 GLN B N 1
ATOM 989 C CA . GLN B 1 34 ? -1.848 -7.359 6.934 1 90.81 34 GLN B CA 1
ATOM 990 C C . GLN B 1 34 ? -3.232 -7.852 6.527 1 90.81 34 GLN B C 1
ATOM 992 O O . GLN B 1 34 ? -4.223 -7.574 7.207 1 90.81 34 GLN B O 1
ATOM 997 N N . GLN B 1 35 ? -3.227 -8.547 5.461 1 94.75 35 GLN B N 1
ATOM 998 C CA . GLN B 1 35 ? -4.438 -9.164 4.926 1 94.75 35 GLN B CA 1
ATOM 999 C C . GLN B 1 35 ? -4.234 -10.656 4.676 1 94.75 35 GLN B C 1
ATOM 1001 O O . GLN B 1 35 ? -3.178 -11.07 4.195 1 94.75 35 GLN B O 1
ATOM 1006 N N . GLU B 1 36 ? -5.191 -11.398 5.059 1 95.56 36 GLU B N 1
ATOM 1007 C CA . GLU B 1 36 ? -5.125 -12.828 4.793 1 95.56 36 GLU B CA 1
ATOM 1008 C C . GLU B 1 36 ? -5.223 -13.117 3.297 1 95.56 36 GLU B C 1
ATOM 1010 O O . GLU B 1 36 ? -6.004 -12.484 2.586 1 95.56 36 GLU B O 1
ATOM 1015 N N . PRO B 1 37 ? -4.48 -14.078 2.85 1 97.19 37 PRO B N 1
ATOM 1016 C CA . PRO B 1 37 ? -4.551 -14.43 1.429 1 97.19 37 PRO B CA 1
ATOM 1017 C C . PRO B 1 37 ? -5.969 -14.789 0.979 1 97.19 37 PRO B C 1
ATOM 1019 O O . PRO B 1 37 ? -6.344 -14.508 -0.161 1 97.19 37 PRO B O 1
ATOM 1022 N N . SER B 1 38 ? -6.785 -15.352 1.909 1 96.62 38 SER B N 1
ATOM 1023 C CA . SER B 1 38 ? -8.141 -15.773 1.569 1 96.62 38 SER B CA 1
ATOM 1024 C C . SER B 1 38 ? -9.047 -14.57 1.32 1 96.62 38 SER B C 1
ATOM 1026 O O . SER B 1 38 ? -10.125 -14.711 0.741 1 96.62 38 SER B O 1
ATOM 1028 N N . THR B 1 39 ? -8.641 -13.422 1.776 1 97.19 39 THR B N 1
ATOM 1029 C CA . THR B 1 39 ? -9.43 -12.211 1.597 1 97.19 39 THR B CA 1
ATOM 1030 C C . THR B 1 39 ? -8.914 -11.398 0.41 1 97.19 39 THR B C 1
ATOM 1032 O O . THR B 1 39 ? -9.312 -10.25 0.215 1 97.19 39 THR B O 1
ATOM 1035 N N . GLN B 1 40 ? -8.055 -11.961 -0.341 1 97.75 40 GLN B N 1
ATOM 1036 C CA . GLN B 1 40 ? -7.449 -11.289 -1.49 1 97.75 40 GLN B CA 1
ATOM 1037 C C . GLN B 1 40 ? -7.852 -11.977 -2.795 1 97.75 40 GLN B C 1
ATOM 1039 O O . GLN B 1 40 ? -7.938 -13.203 -2.857 1 97.75 40 GLN B O 1
ATOM 1044 N N . GLN B 1 41 ? -8.031 -11.156 -3.865 1 97.44 41 GLN B N 1
ATOM 1045 C CA . GLN B 1 41 ? -8.188 -11.617 -5.242 1 97.44 41 GLN B CA 1
ATOM 1046 C C . GLN B 1 41 ? -7.305 -10.812 -6.191 1 97.44 41 GLN B C 1
ATOM 1048 O O . GLN B 1 41 ? -7.34 -9.578 -6.188 1 97.44 41 GLN B O 1
ATOM 1053 N N . LEU B 1 42 ? -6.508 -11.531 -6.891 1 97.69 42 LEU B N 1
ATOM 1054 C CA . LEU B 1 42 ? -5.605 -10.875 -7.828 1 97.69 42 LEU B CA 1
ATOM 1055 C C . LEU B 1 42 ? -6.16 -10.93 -9.242 1 97.69 42 LEU B C 1
ATOM 1057 O O . LEU B 1 42 ? -6.812 -11.906 -9.625 1 97.69 42 LEU B O 1
ATOM 1061 N N . TYR B 1 43 ? -5.852 -9.945 -9.953 1 97.31 43 TYR B N 1
ATOM 1062 C CA . TYR B 1 43 ? -6.348 -9.836 -11.32 1 97.31 43 TYR B CA 1
ATOM 1063 C C . TYR B 1 43 ? -5.223 -9.477 -12.281 1 97.31 43 TYR B C 1
ATOM 1065 O O . TYR B 1 43 ? -4.32 -8.711 -11.938 1 97.31 43 TYR B O 1
ATOM 1073 N N . ARG B 1 44 ? -5.281 -9.984 -13.453 1 94.81 44 ARG B N 1
ATOM 1074 C CA . ARG B 1 44 ? -4.543 -9.508 -14.617 1 94.81 44 ARG B CA 1
ATOM 1075 C C . ARG B 1 44 ? -5.488 -8.93 -15.664 1 94.81 44 ARG B C 1
ATOM 1077 O O . ARG B 1 44 ? -6.223 -9.664 -16.328 1 94.81 44 ARG B O 1
ATOM 1084 N N . GLY B 1 45 ? -5.426 -7.641 -15.656 1 90.25 45 GLY B N 1
ATOM 1085 C CA . GLY B 1 45 ? -6.516 -7.02 -16.391 1 90.25 45 GLY B CA 1
ATOM 1086 C C . GLY B 1 45 ? -7.867 -7.199 -15.719 1 90.25 45 GLY B C 1
ATOM 1087 O O . GLY B 1 45 ? -8.039 -6.852 -14.547 1 90.25 45 GLY B O 1
ATOM 1088 N N . SER B 1 46 ? -8.797 -7.832 -16.375 1 91.56 46 SER B N 1
ATOM 1089 C CA . SER B 1 46 ? -10.133 -8.031 -15.82 1 91.56 46 SER B CA 1
ATOM 1090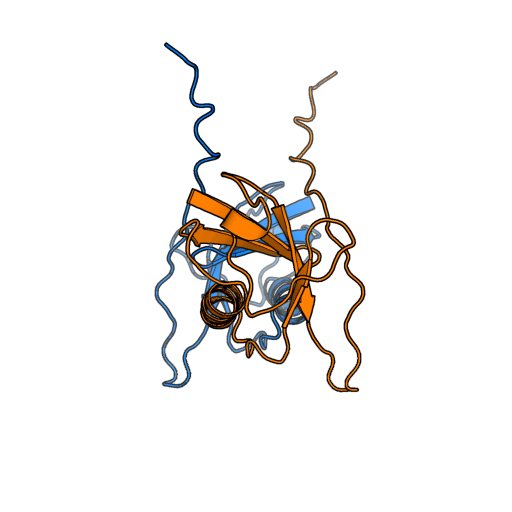 C C . SER B 1 46 ? -10.344 -9.492 -15.406 1 91.56 46 SER B C 1
ATOM 1092 O O . SER B 1 46 ? -11.445 -9.867 -15 1 91.56 46 SER B O 1
ATOM 1094 N N . THR B 1 47 ? -9.219 -10.219 -15.508 1 94.75 47 THR B N 1
ATOM 1095 C CA . THR B 1 47 ? -9.344 -11.648 -15.234 1 94.75 47 THR B CA 1
ATOM 1096 C C . THR B 1 47 ? -8.812 -11.984 -13.844 1 94.75 47 THR B C 1
ATOM 1098 O O . THR B 1 47 ? -7.684 -11.617 -13.5 1 94.75 47 THR B O 1
ATOM 1101 N N . ALA B 1 48 ? -9.641 -12.719 -13.109 1 96.69 48 ALA B N 1
ATOM 1102 C CA . ALA B 1 48 ? -9.211 -13.18 -11.789 1 96.69 48 ALA B CA 1
ATOM 1103 C C . ALA B 1 48 ? -8.25 -14.359 -11.898 1 96.69 48 ALA B C 1
ATOM 1105 O O . ALA B 1 48 ? -8.453 -15.266 -12.711 1 96.69 48 ALA B O 1
ATOM 1106 N N . LEU B 1 49 ? -7.273 -14.305 -11.109 1 97.25 49 LEU B N 1
ATOM 1107 C CA . LEU B 1 49 ? -6.246 -15.344 -11.164 1 97.25 49 LEU B CA 1
ATOM 1108 C C . LEU B 1 49 ? -6.543 -16.453 -10.172 1 97.25 49 LEU B C 1
ATOM 1110 O O . LEU B 1 49 ? -7.117 -16.203 -9.102 1 97.25 49 LEU B O 1
ATOM 1114 N N . THR B 1 50 ? -6.062 -17.625 -10.516 1 96.25 50 THR B N 1
ATOM 1115 C CA . THR B 1 50 ? -6.289 -18.797 -9.672 1 96.25 50 THR B CA 1
ATOM 1116 C C . THR B 1 50 ? -5.059 -19.094 -8.82 1 96.25 50 THR B C 1
ATOM 1118 O O . THR B 1 50 ? -3.928 -19.062 -9.312 1 96.25 50 THR B O 1
ATOM 1121 N N . ASP B 1 51 ? -5.25 -19.516 -7.664 1 97.62 51 ASP B N 1
ATOM 1122 C CA . ASP B 1 51 ? -4.219 -19.656 -6.641 1 97.62 51 ASP B CA 1
ATOM 1123 C C . ASP B 1 51 ? -3.166 -20.688 -7.059 1 97.62 51 ASP B C 1
ATOM 1125 O O . ASP B 1 51 ? -1.992 -20.547 -6.699 1 97.62 51 ASP B O 1
ATOM 1129 N N . THR B 1 52 ? -3.596 -21.688 -7.816 1 97.62 52 THR B N 1
ATOM 1130 C CA . THR B 1 52 ? -2.732 -22.844 -8.055 1 97.62 52 THR B CA 1
ATOM 1131 C C . THR B 1 52 ? -1.822 -22.594 -9.258 1 97.62 52 THR B C 1
ATOM 1133 O O . THR B 1 52 ? -0.853 -23.328 -9.461 1 97.62 52 THR B O 1
ATOM 1136 N N . GLN B 1 53 ? -2.078 -21.547 -10.023 1 97.44 53 GLN B N 1
ATOM 1137 C CA . GLN B 1 53 ? -1.294 -21.281 -11.219 1 97.44 53 GLN B CA 1
ATOM 1138 C C . GLN B 1 53 ? -0.035 -20.484 -10.891 1 97.44 53 GLN B C 1
ATOM 1140 O O . GLN B 1 53 ? -0.048 -19.625 -10 1 97.44 53 GLN B O 1
ATOM 1145 N N . THR B 1 54 ? 1.001 -20.781 -11.602 1 98 54 THR B N 1
ATOM 1146 C CA . THR B 1 54 ? 2.246 -20.031 -11.445 1 98 54 THR B CA 1
ATOM 1147 C C . THR B 1 54 ? 2.207 -18.75 -12.258 1 98 54 THR B C 1
ATOM 1149 O O . THR B 1 54 ? 1.411 -18.609 -13.195 1 98 54 THR B O 1
ATOM 1152 N N . LEU B 1 55 ? 3.037 -17.828 -11.906 1 97.38 55 LEU B N 1
ATOM 1153 C CA . LEU B 1 55 ? 3.107 -16.547 -12.617 1 97.38 55 LEU B CA 1
ATOM 1154 C C . LEU B 1 55 ? 3.549 -16.75 -14.062 1 97.38 55 LEU B C 1
ATOM 1156 O O . LEU B 1 55 ? 3.068 -16.062 -14.961 1 97.38 55 LEU B O 1
ATOM 1160 N N . ALA B 1 56 ? 4.461 -17.766 -14.266 1 96.56 56 ALA B N 1
ATOM 1161 C CA . ALA B 1 56 ? 4.91 -18.109 -15.609 1 96.56 56 ALA B CA 1
ATOM 1162 C C . ALA B 1 56 ? 3.75 -18.625 -16.453 1 96.56 56 ALA B C 1
ATOM 1164 O O . ALA B 1 56 ? 3.588 -18.219 -17.609 1 96.56 56 ALA B O 1
ATOM 1165 N N . GLU B 1 57 ? 2.98 -19.484 -15.883 1 97.12 57 GLU B N 1
ATOM 1166 C CA . GLU B 1 57 ? 1.838 -20.062 -16.578 1 97.12 57 GLU B CA 1
ATOM 1167 C C . GLU B 1 57 ? 0.829 -18.984 -16.984 1 97.12 57 GLU B C 1
ATOM 1169 O O . GLU B 1 57 ? 0.171 -19.094 -18.016 1 97.12 57 GLU B O 1
ATOM 1174 N N . LEU B 1 58 ? 0.767 -17.969 -16.125 1 96.31 58 LEU B N 1
ATOM 1175 C CA . LEU B 1 58 ? -0.201 -16.906 -16.344 1 96.31 58 LEU B CA 1
ATOM 1176 C C . LEU B 1 58 ? 0.362 -15.844 -17.281 1 96.31 58 LEU B C 1
ATOM 1178 O O . LEU B 1 58 ? -0.348 -14.914 -17.672 1 96.31 58 LEU B O 1
ATOM 1182 N N . GLY B 1 59 ? 1.667 -15.984 -17.594 1 95.5 59 GLY B N 1
ATOM 1183 C CA . GLY B 1 59 ? 2.301 -15.023 -18.5 1 95.5 59 GLY B CA 1
ATOM 1184 C C . GLY B 1 59 ? 2.648 -13.711 -17.812 1 95.5 59 GLY B C 1
ATOM 1185 O O . GLY B 1 59 ? 2.635 -12.656 -18.453 1 95.5 59 GLY B O 1
ATOM 1186 N N . VAL B 1 60 ? 2.83 -13.766 -16.578 1 95.56 60 VAL B N 1
ATOM 1187 C CA . VAL B 1 60 ? 3.266 -12.578 -15.844 1 95.56 60 VAL B CA 1
ATOM 1188 C C . VAL B 1 60 ? 4.758 -12.352 -16.062 1 95.56 60 VAL B C 1
ATOM 1190 O O . VAL B 1 60 ? 5.57 -13.258 -15.867 1 95.56 60 VAL B O 1
ATOM 1193 N N . HIS B 1 61 ? 5.078 -11.148 -16.516 1 94.75 61 HIS B N 1
ATOM 1194 C CA . HIS B 1 61 ? 6.457 -10.82 -16.859 1 94.75 61 HIS B CA 1
ATOM 1195 C C . HIS B 1 61 ? 7 -9.727 -15.945 1 94.75 61 HIS B C 1
ATOM 1197 O O . HIS B 1 61 ? 6.281 -9.211 -15.094 1 94.75 61 HIS B O 1
ATOM 1203 N N . ASP B 1 62 ? 8.266 -9.438 -16.156 1 95.12 62 ASP B N 1
ATOM 1204 C CA . ASP B 1 62 ? 8.945 -8.406 -15.383 1 95.12 62 ASP B CA 1
ATOM 1205 C C . ASP B 1 62 ? 8.25 -7.055 -15.523 1 95.12 62 ASP B C 1
ATOM 1207 O O . ASP B 1 62 ? 7.902 -6.645 -16.641 1 95.12 62 ASP B O 1
ATOM 1211 N N . ASP B 1 63 ? 7.945 -6.469 -14.391 1 93.44 63 ASP B N 1
ATOM 1212 C CA . ASP B 1 63 ? 7.359 -5.133 -14.297 1 93.44 63 ASP B CA 1
ATOM 1213 C C . ASP B 1 63 ? 5.871 -5.16 -14.641 1 93.44 63 ASP B C 1
ATOM 1215 O O . ASP B 1 63 ? 5.273 -4.113 -14.906 1 93.44 63 ASP B O 1
ATOM 1219 N N . ASP B 1 64 ? 5.285 -6.352 -14.633 1 94.81 64 ASP B N 1
ATOM 1220 C CA . ASP B 1 64 ? 3.85 -6.441 -14.883 1 94.81 64 ASP B CA 1
ATOM 1221 C C . ASP B 1 64 ? 3.055 -5.82 -13.742 1 94.81 64 ASP B C 1
ATOM 1223 O O . ASP B 1 64 ? 3.541 -5.738 -12.609 1 94.81 64 ASP B O 1
ATOM 1227 N N . GLU B 1 65 ? 1.881 -5.461 -14.125 1 94.62 65 GLU B N 1
ATOM 1228 C CA . GLU B 1 65 ? 0.946 -4.91 -13.148 1 94.62 65 GLU B CA 1
ATOM 1229 C C . GLU B 1 65 ? -0.205 -5.875 -12.883 1 94.62 65 GLU B C 1
ATOM 1231 O O . GLU B 1 65 ? -0.835 -6.371 -13.82 1 94.62 65 GLU B O 1
ATOM 1236 N N . LEU B 1 66 ? -0.403 -6.164 -11.672 1 96.69 66 LEU B N 1
ATOM 1237 C CA . LEU B 1 66 ? -1.55 -6.961 -11.25 1 96.69 66 LEU B CA 1
ATOM 1238 C C . LEU B 1 66 ? -2.508 -6.125 -10.406 1 96.69 66 LEU B C 1
ATOM 1240 O O . LEU B 1 66 ? -2.078 -5.227 -9.68 1 96.69 66 LEU B O 1
ATOM 1244 N N . GLY B 1 67 ? -3.783 -6.453 -10.5 1 97.25 67 GLY B N 1
ATOM 1245 C CA . GLY B 1 67 ? -4.777 -5.84 -9.633 1 97.25 67 GLY B CA 1
ATOM 1246 C C . GLY B 1 67 ? -5.047 -6.641 -8.367 1 97.25 67 GLY B C 1
ATOM 1247 O O . GLY B 1 67 ? -4.973 -7.871 -8.383 1 97.25 67 GLY B O 1
ATOM 1248 N N . LEU B 1 68 ? -5.395 -5.941 -7.355 1 97.56 68 LEU B N 1
ATOM 1249 C CA . LEU B 1 68 ? -5.746 -6.57 -6.086 1 97.56 68 LEU B CA 1
ATOM 1250 C C . LEU B 1 68 ? -7.102 -6.078 -5.594 1 97.56 68 LEU B C 1
ATOM 1252 O O . LEU B 1 68 ? -7.348 -4.871 -5.527 1 97.56 68 LEU B O 1
ATOM 1256 N N . ALA B 1 69 ? -7.953 -6.965 -5.34 1 97.12 69 ALA B N 1
ATOM 1257 C CA . ALA B 1 69 ? -9.211 -6.699 -4.648 1 97.12 69 ALA B CA 1
ATOM 1258 C C . ALA B 1 69 ? -9.258 -7.418 -3.303 1 97.12 69 ALA B C 1
ATOM 1260 O O . ALA B 1 69 ? -8.828 -8.57 -3.189 1 97.12 69 ALA B O 1
ATOM 1261 N N . LEU B 1 70 ? -9.781 -6.738 -2.348 1 97 70 LEU B N 1
ATOM 1262 C CA . LEU B 1 70 ? -9.938 -7.336 -1.025 1 97 70 LEU B CA 1
ATOM 1263 C C . LEU B 1 70 ? -11.398 -7.656 -0.743 1 97 70 LEU B C 1
ATOM 1265 O O . LEU B 1 70 ? -12.297 -6.984 -1.253 1 97 70 LEU B O 1
ATOM 1269 N N . LYS B 1 71 ? -11.531 -8.633 0.014 1 96.38 71 LYS B N 1
ATOM 1270 C CA . LYS B 1 71 ? -12.875 -9 0.459 1 96.38 71 LYS B CA 1
ATOM 1271 C C . LYS B 1 71 ? -13.352 -8.086 1.577 1 96.38 71 LYS B C 1
ATOM 1273 O O . LYS B 1 71 ? -12.617 -7.82 2.531 1 96.38 71 LYS B O 1
ATOM 1278 N N . LYS B 1 72 ? -14.609 -7.641 1.451 1 93.62 72 LYS B N 1
ATOM 1279 C CA . LYS B 1 72 ? -15.203 -6.777 2.471 1 93.62 72 LYS B CA 1
ATOM 1280 C C . LYS B 1 72 ? -15.781 -7.598 3.621 1 93.62 72 LYS B C 1
ATOM 1282 O O . LYS B 1 72 ? -15.891 -8.82 3.521 1 93.62 72 LYS B O 1
ATOM 1287 N N . GLU B 1 73 ? -16.109 -6.938 4.633 1 91.88 73 GLU B N 1
ATOM 1288 C CA . GLU B 1 73 ? -16.656 -7.602 5.809 1 91.88 73 GLU B CA 1
ATOM 1289 C C . GLU B 1 73 ? -18 -8.273 5.488 1 91.88 73 GLU B C 1
ATOM 1291 O O . GLU B 1 73 ? -18.359 -9.273 6.113 1 91.88 73 GLU B O 1
ATOM 1296 N N . ASP B 1 74 ? -18.703 -7.781 4.523 1 94.69 74 ASP B N 1
ATOM 1297 C CA . ASP B 1 74 ? -20.016 -8.328 4.16 1 94.69 74 ASP B CA 1
ATOM 1298 C C . ASP B 1 74 ? -19.859 -9.57 3.279 1 94.69 74 ASP B C 1
ATOM 1300 O O . ASP B 1 74 ? -20.859 -10.18 2.883 1 94.69 74 ASP B O 1
ATOM 1304 N N . GLY B 1 75 ? -18.641 -9.883 2.912 1 94.19 75 GLY B N 1
ATOM 1305 C CA . GLY B 1 75 ? -18.344 -11.086 2.146 1 94.19 75 GLY B CA 1
ATOM 1306 C C . GLY B 1 75 ? -18.203 -10.82 0.66 1 94.19 75 GLY B C 1
ATOM 1307 O O . GLY B 1 75 ? -17.891 -11.734 -0.109 1 94.19 75 GLY B O 1
ATOM 1308 N N . THR B 1 76 ? -18.406 -9.609 0.301 1 95.88 76 THR B N 1
ATOM 1309 C CA . THR B 1 76 ? -18.297 -9.273 -1.116 1 95.88 76 THR B CA 1
ATOM 1310 C C . THR B 1 76 ? -16.922 -8.703 -1.438 1 95.88 76 THR B C 1
ATOM 1312 O O . THR B 1 76 ? -16.25 -8.164 -0.558 1 95.88 76 THR B O 1
ATOM 1315 N N . TRP B 1 77 ? -16.484 -8.82 -2.67 1 94.38 77 TRP B N 1
ATOM 1316 C CA . TRP B 1 77 ? -15.203 -8.289 -3.121 1 94.38 77 TRP B CA 1
ATOM 1317 C C . TRP B 1 77 ? -15.328 -6.812 -3.492 1 94.38 77 TRP B C 1
ATOM 1319 O O . TRP B 1 77 ? -16.312 -6.398 -4.102 1 94.38 77 TRP B O 1
ATOM 1329 N N . GLU B 1 78 ? -14.406 -6.113 -3.111 1 94.19 78 GLU B N 1
ATOM 1330 C CA . GLU B 1 78 ? -14.391 -4.723 -3.561 1 94.19 78 GLU B CA 1
ATOM 1331 C C . GLU B 1 78 ? -14.195 -4.637 -5.07 1 94.19 78 GLU B C 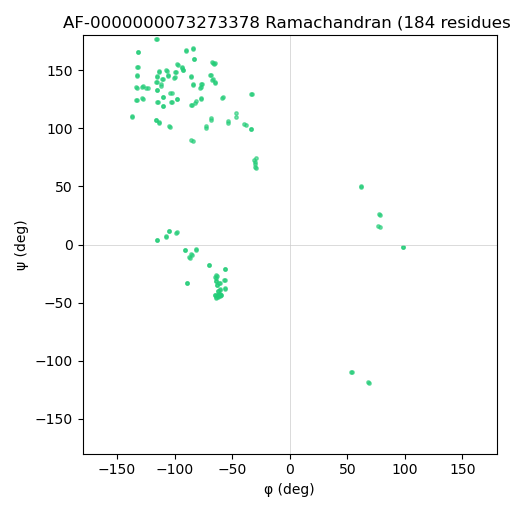1
ATOM 1333 O O . GLU B 1 78 ? -13.711 -5.578 -5.695 1 94.19 78 GLU B O 1
ATOM 1338 N N . ALA B 1 79 ? -14.672 -3.506 -5.621 1 92.56 79 ALA B N 1
ATOM 1339 C CA . ALA B 1 79 ? -14.469 -3.273 -7.051 1 92.56 79 ALA B CA 1
ATOM 1340 C C . ALA B 1 79 ? -12.984 -3.119 -7.375 1 92.56 79 ALA B C 1
ATOM 1342 O O . ALA B 1 79 ? -12.227 -2.557 -6.582 1 92.56 79 ALA B O 1
ATOM 1343 N N . LEU B 1 80 ? -12.57 -3.701 -8.484 1 92.5 80 LEU B N 1
ATOM 1344 C CA . LEU B 1 80 ? -11.195 -3.547 -8.953 1 92.5 80 LEU B CA 1
ATOM 1345 C C . LEU B 1 80 ? -10.961 -2.15 -9.516 1 92.5 80 LEU B C 1
ATOM 1347 O O . LEU B 1 80 ? -11.516 -1.804 -10.562 1 92.5 80 LEU B O 1
ATOM 1351 N N . GLU B 1 81 ? -10.375 -1.276 -8.797 1 87.38 81 GLU B N 1
ATOM 1352 C CA . GLU B 1 81 ? -10.016 0.071 -9.227 1 87.38 81 GLU B CA 1
ATOM 1353 C C . GLU B 1 81 ? -8.5 0.26 -9.227 1 87.38 81 GLU B C 1
ATOM 1355 O O . GLU B 1 81 ? -7.875 0.305 -8.164 1 87.38 81 GLU B O 1
ATOM 1360 N N . ILE B 1 82 ? -7.914 0.312 -10.328 1 86.12 82 ILE B N 1
ATOM 1361 C CA . ILE B 1 82 ? -6.477 0.51 -10.469 1 86.12 82 ILE B CA 1
ATOM 1362 C C . ILE B 1 82 ? -6.191 1.942 -10.914 1 86.12 82 ILE B C 1
ATOM 1364 O O . ILE B 1 82 ? -6.477 2.311 -12.055 1 86.12 82 ILE B O 1
ATOM 1368 N N . MET B 1 83 ? -5.801 2.67 -9.953 1 80.06 83 MET B N 1
ATOM 1369 C CA . MET B 1 83 ? -5.457 4.047 -10.297 1 80.06 83 MET B CA 1
ATOM 1370 C C . MET B 1 83 ? -4.047 4.129 -10.867 1 80.06 83 MET B C 1
ATOM 1372 O O . MET B 1 83 ? -3.137 3.443 -10.398 1 80.06 83 MET B O 1
ATOM 1376 N N . ARG B 1 84 ? -3.949 4.672 -12.086 1 72.19 84 ARG B N 1
ATOM 1377 C CA . ARG B 1 84 ? -2.635 4.902 -12.68 1 72.19 84 ARG B CA 1
ATOM 1378 C C . ARG B 1 84 ? -2.066 6.246 -12.242 1 72.19 84 ARG B C 1
ATOM 1380 O O . ARG B 1 84 ? -2.719 7.281 -12.391 1 72.19 84 ARG B O 1
ATOM 1387 N N . HIS B 1 85 ? -1.312 6.172 -11.094 1 63.38 85 HIS B N 1
ATOM 1388 C CA . HIS B 1 85 ? -0.79 7.453 -10.633 1 63.38 85 HIS B CA 1
ATOM 1389 C C . HIS B 1 85 ? -0.026 8.164 -11.742 1 63.38 85 HIS B C 1
ATOM 1391 O O . HIS B 1 85 ? 0.855 7.578 -12.375 1 63.38 85 HIS B O 1
ATOM 1397 N N . GLU B 1 86 ? -0.729 9.164 -12.258 1 56.72 86 GLU B N 1
ATOM 1398 C CA . GLU B 1 86 ? -0.011 10.031 -13.18 1 56.72 86 GLU B CA 1
ATOM 1399 C C . GLU B 1 86 ? 1.062 10.844 -12.461 1 56.72 86 GLU B C 1
ATOM 1401 O O . GLU B 1 86 ? 0.824 11.367 -11.367 1 56.72 86 GLU B O 1
ATOM 1406 N N . ALA B 1 87 ? 2.348 10.391 -12.805 1 54.47 87 ALA B N 1
ATOM 1407 C CA . ALA B 1 87 ? 3.426 11.227 -12.281 1 54.47 87 ALA B CA 1
ATOM 1408 C C . ALA B 1 87 ? 3.006 12.695 -12.242 1 54.47 87 ALA B C 1
ATOM 1410 O O . ALA B 1 87 ? 2.209 13.141 -13.07 1 54.47 87 ALA B O 1
ATOM 1411 N N . PRO B 1 88 ? 3.207 13.383 -11 1 47.66 88 PRO B N 1
ATOM 1412 C CA . PRO B 1 88 ? 2.916 14.812 -11.094 1 47.66 88 PRO B CA 1
ATOM 1413 C C . PRO B 1 88 ? 3.371 15.422 -12.422 1 47.66 88 PRO B C 1
ATOM 1415 O O . PRO B 1 88 ? 4.414 15.039 -12.953 1 47.66 88 PRO B O 1
ATOM 1418 N N . SER B 1 89 ? 2.432 15.641 -13.312 1 45.44 89 SER B N 1
ATOM 1419 C CA . SER B 1 89 ? 2.783 16.359 -14.523 1 45.44 89 SER B CA 1
ATOM 1420 C C . SER B 1 89 ? 3.861 17.406 -14.258 1 45.44 89 SER B C 1
ATOM 1422 O O . SER B 1 89 ? 3.797 18.125 -13.266 1 45.44 89 SER B O 1
ATOM 1424 N N . ASP B 1 90 ? 5.102 17.016 -14.594 1 46.09 90 ASP B N 1
ATOM 1425 C CA . ASP B 1 90 ? 6.062 18.109 -14.688 1 46.09 90 ASP B CA 1
ATOM 1426 C C . ASP B 1 90 ? 5.375 19.406 -15.086 1 46.09 90 ASP B C 1
ATOM 1428 O O . ASP B 1 90 ? 4.754 19.484 -16.141 1 46.09 90 ASP B O 1
ATOM 1432 N N . GLY B 1 91 ? 4.574 19.984 -14.383 1 38.91 91 GLY B N 1
ATOM 1433 C CA . GLY B 1 91 ? 4.18 21.328 -14.789 1 38.91 91 GLY B CA 1
ATOM 1434 C C . GLY B 1 91 ? 5.27 22.062 -15.547 1 38.91 91 GLY B C 1
ATOM 1435 O O . GLY B 1 91 ? 6.281 22.453 -14.969 1 38.91 91 GLY B O 1
ATOM 1436 N N . VAL B 1 92 ? 5.57 21.766 -16.797 1 36.94 92 VAL B N 1
ATOM 1437 C CA . VAL B 1 92 ? 6.258 22.75 -17.625 1 36.94 92 VAL B CA 1
ATOM 1438 C C . VAL B 1 92 ? 5.59 24.125 -17.484 1 36.94 92 VAL B C 1
ATOM 1440 O O . VAL B 1 92 ? 4.375 24.234 -17.641 1 36.94 92 VAL B O 1
ATOM 1443 N N . ALA B 1 93 ? 6.258 25.25 -16.859 1 37.44 93 ALA B N 1
ATOM 1444 C CA . ALA B 1 93 ? 6.184 26.703 -17.078 1 37.44 93 ALA B CA 1
ATOM 1445 C C . ALA B 1 93 ? 5.855 27.016 -18.531 1 37.44 93 ALA B C 1
ATOM 1447 O O . ALA B 1 93 ? 6.641 26.703 -19.438 1 37.44 93 ALA B O 1
ATOM 1448 N N . GLU B 1 94 ? 4.68 26.797 -19.188 1 26.52 94 GLU B N 1
ATOM 1449 C CA . GLU B 1 94 ? 4.516 27.859 -20.172 1 26.52 94 GLU B CA 1
ATOM 1450 C C . GLU B 1 94 ? 4.406 29.234 -19.484 1 26.52 94 GLU B C 1
ATOM 1452 O O . GLU B 1 94 ? 3.785 29.359 -18.438 1 26.52 94 GLU B O 1
#

Nearest PDB structures (foldseek):
  6isu-assembly1_C  TM=9.787E-01  e=8.917E-08  Homo sapiens
  7sbi-assembly1_A  TM=9.735E-01  e=1.083E-05  Gallus gallus
  6hue-assembly2_B  TM=9.461E-01  e=2.653E-05  Homo sapiens
  3uqb-assembly1_A  TM=8.384E-01  e=6.919E-06  Saccharomyces cerevisiae S288C
  3v7o-assembly1_B  TM=8.532E-01  e=2.653E-05  Reston ebolavirus - Reston (1989)

Secondary structure (DSSP, 8-state):
-EEEEEEBTEEEEEE--TT-BHHHHHHHHHHHHT--GGGEEEEETTEEPPTTSBTTTTT--TTEEEEEEEB-TTSPBPP--B------------/-EEEEEEBTEEEEEE--TT-BHHHHHHHHHHHHT--GGGEEEEETTEEPPTTSBTTTTT--TTEEEEEEEB-TTSPBPP--B------------

Radius of gyration: 17.45 Å; Cα contacts (8 Å, |Δi|>4): 345; chains: 2; bounding box: 44×51×46 Å

InterPro domains:
  IPR000626 Ubiquitin-like domain [PF00240] (3-72)
  IPR000626 Ubiquitin-like domain [PS50053] (1-75)
  IPR000626 Ubiquitin-like domain [SM00213] (1-71)
  IPR029071 Ubiquitin-like domain superfamily [SSF54236] (2-77)

Foldseek 3Di:
DWEWEFAAPDIDIDDDDQAAFQLNVLVVVCVVVVDDSVQKWKADVVHTGDRGDGNNNVVNDPHYYMYMWGADPVGHTDDTDGDDPDDPPPPDPD/DWEWEFAAPDIDIDDDDQQAFQLNVLVVVCVVVVDDSVQKWKADVPHTGDRGDGNNRVVNDPHYYMYMWGADPVGHTDDTDGDDPDDPPPPDDD

Sequence (188 aa):
MYVRVKRQKTTVFLQVNPTDTVATLKSAIGDLIQQEPSTQQLYRGSTALTDTQTLAELGVHDDDELGLALKKEDGTWEALEIMRHEAPSDGVAEMYVRVKRQKTTVFLQVNPTDTVATLKSAIGDLIQQEPSTQQLYRGSTALTDTQTLAELGVHDDDELGLALKKEDGTWEALEIMRHEAPSDGVAE

Solvent-accessible surface area (backbone atoms only — not comparable to full-atom values): 10553 Å² total; per-residue (Å²): 80,37,37,36,38,26,36,46,53,33,38,37,58,41,82,44,53,54,78,37,27,42,47,57,50,34,45,58,50,15,72,73,53,74,41,59,46,88,40,50,46,43,21,56,81,91,41,74,62,58,50,86,42,27,33,48,81,71,64,57,50,74,70,34,66,31,38,42,24,44,51,43,94,89,70,47,67,47,78,81,43,71,60,76,80,69,67,79,70,73,72,71,85,123,80,38,35,35,38,27,38,46,50,33,38,36,56,42,83,45,54,54,80,38,28,42,48,55,51,34,45,56,50,15,72,75,55,74,40,57,45,88,41,51,45,43,21,57,80,92,40,75,62,56,50,86,43,27,32,46,80,71,64,56,50,74,69,32,67,32,36,42,25,46,50,42,95,87,70,46,67,47,80,79,44,72,61,77,79,68,68,79,68,74,74,72,85,125

Organism: Auxenochlorella protothecoides (NCBI:txid3075)

pLDDT: mean 89.75, std 16.11, range [26.28, 98.44]